Protein AF-A0A7S2Q0J0-F1 (afdb_monomer_lite)

Foldseek 3Di:
DVVVVVVVVVVVVVPPPPDDDDDDPDPPPPVPPCPDDDFDWDWDPPVDPFFIKIKTKDPADDPCLVVQLVVLCVVLQKDFLDWDWADDPDGIIMIITTIDHNVPSGYDDPVSVVSSVVSSVVSVCVVVVDVPCPPDPPPPDDDPPVPDPVVVVVVVVVVVVVVVVVVVVVPPPPDDDDDDDDDDDDDDPPPPSVVPPPPPPD

Organism: NCBI:txid1333877

Radius of gyration: 27.48 Å; chains: 1; bounding box: 61×77×50 Å

Structure (mmCIF, N/CA/C/O backbone):
data_AF-A0A7S2Q0J0-F1
#
_entry.id   AF-A0A7S2Q0J0-F1
#
loop_
_atom_site.group_PDB
_atom_site.id
_atom_site.type_symbol
_atom_site.label_atom_id
_atom_site.label_alt_id
_atom_site.label_comp_id
_atom_site.label_asym_id
_atom_site.label_entity_id
_atom_site.label_seq_id
_atom_site.pdbx_PDB_ins_code
_atom_site.Cartn_x
_atom_site.Cartn_y
_atom_site.Cartn_z
_atom_site.occupancy
_atom_site.B_iso_or_equiv
_atom_site.auth_seq_id
_atom_site.auth_comp_id
_atom_site.auth_asym_id
_atom_site.auth_atom_id
_atom_site.pdbx_PDB_model_num
ATOM 1 N N . ALA A 1 1 ? -29.476 37.690 -8.814 1.00 53.56 1 ALA A N 1
ATOM 2 C CA . ALA A 1 1 ? -28.367 38.593 -8.425 1.00 53.56 1 ALA A CA 1
ATOM 3 C C . ALA A 1 1 ? -27.074 37.838 -8.075 1.00 53.56 1 ALA A C 1
ATOM 5 O O . ALA A 1 1 ? -26.046 38.139 -8.664 1.00 53.56 1 ALA A O 1
ATOM 6 N N . VAL A 1 2 ? -27.103 36.815 -7.206 1.00 53.75 2 VAL A N 1
ATOM 7 C CA . VAL A 1 2 ? -25.891 36.094 -6.736 1.00 53.75 2 VAL A CA 1
ATOM 8 C C . VAL A 1 2 ? -25.140 35.322 -7.841 1.00 53.75 2 VAL A C 1
ATOM 10 O O . VAL A 1 2 ? -23.911 35.311 -7.858 1.00 53.75 2 VAL A O 1
ATOM 13 N N . GLN A 1 3 ? -25.845 34.762 -8.834 1.00 52.59 3 GLN A N 1
ATOM 14 C CA . GLN A 1 3 ? -25.214 34.086 -9.985 1.00 52.59 3 GLN A CA 1
ATOM 15 C C . GLN A 1 3 ? -24.337 35.012 -10.850 1.00 52.59 3 GLN A C 1
ATOM 17 O O . GLN A 1 3 ? -23.394 34.541 -11.486 1.00 52.59 3 GLN A O 1
ATOM 22 N N . TYR A 1 4 ? -24.608 36.323 -10.865 1.00 50.56 4 TYR A N 1
ATOM 23 C CA . TYR A 1 4 ? -23.838 37.270 -11.676 1.00 50.56 4 TYR A CA 1
ATOM 24 C C . TYR A 1 4 ? -22.468 37.582 -11.045 1.00 50.56 4 TYR A C 1
ATOM 26 O O . TYR A 1 4 ? -21.486 37.787 -11.759 1.00 50.56 4 TYR A O 1
ATOM 34 N N . CYS A 1 5 ? -22.361 37.512 -9.713 1.00 60.03 5 CYS A N 1
ATOM 35 C CA . CYS A 1 5 ? -21.109 37.752 -8.990 1.00 60.03 5 CYS A CA 1
ATOM 36 C C . CYS A 1 5 ? -20.071 36.638 -9.213 1.00 60.03 5 CYS A C 1
ATOM 38 O O . CYS A 1 5 ? -18.881 36.927 -9.344 1.00 60.03 5 CYS A O 1
ATOM 40 N N . LEU A 1 6 ? -20.506 35.377 -9.336 1.00 57.25 6 LEU A N 1
ATOM 41 C CA . LEU A 1 6 ? -19.600 34.240 -9.558 1.00 57.25 6 LEU A CA 1
ATOM 42 C C . LEU A 1 6 ? -18.965 34.267 -10.957 1.00 57.25 6 LEU A C 1
ATOM 44 O O . LEU A 1 6 ? -17.758 34.065 -11.090 1.00 57.25 6 LEU A O 1
ATOM 48 N N . ARG A 1 7 ? -19.726 34.619 -12.006 1.00 57.44 7 ARG A N 1
ATOM 49 C CA . ARG A 1 7 ? -19.163 34.786 -13.362 1.00 57.44 7 ARG A CA 1
ATOM 50 C C . ARG A 1 7 ? -18.132 35.918 -13.435 1.00 57.44 7 ARG A C 1
ATOM 52 O O . ARG A 1 7 ? -17.159 35.806 -14.182 1.00 57.44 7 ARG A O 1
ATOM 59 N N . HIS A 1 8 ? -18.295 36.976 -12.640 1.00 61.38 8 HIS A N 1
ATOM 60 C CA . HIS A 1 8 ? -17.375 38.114 -12.650 1.00 61.38 8 HIS A CA 1
ATOM 61 C C . HIS A 1 8 ? -16.022 37.802 -11.974 1.00 61.38 8 HIS A C 1
ATOM 63 O O . HIS A 1 8 ? -14.982 38.265 -12.449 1.00 61.38 8 HIS A O 1
ATOM 69 N N . GLN A 1 9 ? -15.992 36.955 -10.934 1.00 58.91 9 GLN A N 1
ATOM 70 C CA . GLN A 1 9 ? -14.729 36.534 -10.304 1.00 58.91 9 GLN A CA 1
ATOM 71 C C . GLN A 1 9 ? -13.867 35.653 -11.223 1.00 58.91 9 GLN A C 1
ATOM 73 O O . GLN A 1 9 ? -12.656 35.870 -11.316 1.00 58.91 9 GLN A O 1
ATOM 78 N N . HIS A 1 10 ? -14.471 34.730 -11.978 1.00 55.12 10 HIS A N 1
ATOM 79 C CA . HIS A 1 10 ? -13.720 33.881 -12.913 1.00 55.12 10 HIS A CA 1
ATOM 80 C C . HIS A 1 10 ? -13.105 34.668 -14.082 1.00 55.12 10 HIS A C 1
ATOM 82 O O . HIS A 1 10 ? -12.018 34.325 -14.549 1.00 55.12 10 HIS A O 1
ATOM 88 N N . SER A 1 11 ? -13.738 35.762 -14.521 1.00 54.16 11 SER A N 1
ATOM 89 C CA . SER A 1 11 ? -13.186 36.605 -15.589 1.00 54.16 11 SER A CA 1
ATOM 90 C C . SER A 1 11 ? -12.001 37.461 -15.130 1.00 54.16 11 SER A C 1
ATOM 92 O O . SER A 1 11 ? -11.124 37.769 -15.941 1.00 54.16 11 SER A O 1
ATOM 94 N N . LYS A 1 12 ? -11.946 37.851 -13.848 1.00 56.34 12 LYS A N 1
ATOM 95 C CA . LYS A 1 12 ? -10.880 38.722 -13.326 1.00 56.34 12 LYS A CA 1
ATOM 96 C C . LYS A 1 12 ? -9.574 37.963 -13.072 1.00 56.34 12 LYS A C 1
ATOM 98 O O . LYS A 1 12 ? -8.503 38.540 -13.232 1.00 56.34 12 LYS A O 1
ATOM 103 N N . ASN A 1 13 ? -9.643 36.659 -12.790 1.00 51.16 13 ASN A N 1
ATOM 104 C CA . ASN A 1 13 ? -8.452 35.846 -12.514 1.00 51.16 13 ASN A CA 1
ATOM 105 C C . ASN A 1 13 ? -7.711 35.340 -13.769 1.00 51.16 13 ASN A C 1
ATOM 107 O O . ASN A 1 13 ? -6.598 34.832 -13.656 1.00 51.16 13 ASN A O 1
ATOM 111 N N . ARG A 1 14 ? -8.277 35.502 -14.977 1.00 53.81 14 ARG A N 1
ATOM 112 C CA . ARG A 1 14 ? -7.604 35.108 -16.235 1.00 53.81 14 ARG A CA 1
ATOM 113 C C . ARG A 1 14 ? -6.696 36.187 -16.836 1.00 53.81 14 ARG A C 1
ATOM 115 O O . ARG A 1 14 ? -5.950 35.880 -17.757 1.00 53.81 14 ARG A O 1
ATOM 122 N N . ARG A 1 15 ? -6.705 37.429 -16.333 1.00 56.53 15 ARG A N 1
ATOM 123 C CA . ARG A 1 15 ? -5.898 38.524 -16.918 1.00 56.53 15 ARG A CA 1
ATOM 124 C C . ARG A 1 15 ? -4.464 38.642 -16.382 1.00 56.53 15 ARG A C 1
ATOM 126 O O . ARG A 1 15 ? -3.665 39.326 -17.008 1.00 56.53 15 ARG A O 1
ATOM 133 N N . ASN A 1 16 ? -4.098 37.931 -15.312 1.00 53.69 16 ASN A N 1
ATOM 134 C CA . ASN A 1 16 ? -2.785 38.092 -14.664 1.00 53.69 16 ASN A CA 1
ATOM 135 C C . ASN A 1 16 ? -1.742 37.000 -14.986 1.00 53.69 16 ASN A C 1
ATOM 137 O O . ASN A 1 16 ? -0.701 36.964 -14.340 1.00 53.69 16 ASN A O 1
ATOM 141 N N . LYS A 1 17 ? -1.972 36.117 -15.970 1.00 52.56 17 LYS A N 1
ATOM 142 C CA . LYS A 1 17 ? -1.029 35.023 -16.311 1.00 52.56 17 LYS A CA 1
ATOM 143 C C . LYS A 1 17 ? -0.592 34.953 -17.782 1.00 52.56 17 LYS A C 1
ATOM 145 O O . LYS A 1 17 ? -0.182 33.900 -18.247 1.00 52.56 17 LYS A O 1
ATOM 150 N N . CYS A 1 18 ? -0.640 36.054 -18.528 1.00 47.28 18 CYS A N 1
ATOM 151 C CA . CYS A 1 18 ? -0.135 36.081 -19.909 1.00 47.28 18 CYS A CA 1
ATOM 152 C C . CYS A 1 18 ? 0.714 37.324 -20.169 1.00 47.28 18 CYS A C 1
ATOM 154 O O . CYS A 1 18 ? 0.311 38.250 -20.863 1.00 47.28 18 CYS A O 1
ATOM 156 N N . LYS A 1 19 ? 1.910 37.331 -19.588 1.00 49.88 19 LYS A N 1
ATOM 157 C CA . LYS A 1 19 ? 3.051 38.096 -20.091 1.00 49.88 19 LYS A CA 1
ATOM 158 C C . LYS A 1 19 ? 4.290 37.247 -19.857 1.00 49.88 19 LYS A C 1
ATOM 160 O O . LYS A 1 19 ? 4.928 37.442 -18.843 1.00 49.88 19 LYS A O 1
ATOM 165 N N . TYR A 1 20 ? 4.528 36.253 -20.710 1.00 53.78 20 TYR A N 1
ATOM 166 C CA . TYR A 1 20 ? 5.848 35.767 -21.137 1.00 53.78 20 TYR A CA 1
ATOM 167 C C . TYR A 1 20 ? 5.642 34.662 -22.189 1.00 53.78 20 TYR A C 1
ATOM 169 O O . TYR A 1 20 ? 4.729 33.852 -22.066 1.00 53.78 20 TYR A O 1
ATOM 177 N N . SER A 1 21 ? 6.504 34.660 -23.208 1.00 49.50 21 SER A N 1
ATOM 178 C CA . SER A 1 21 ? 6.602 33.754 -24.369 1.00 49.50 21 SER A CA 1
ATOM 179 C C . SER A 1 21 ? 5.599 33.945 -25.519 1.00 49.50 21 SER A C 1
ATOM 181 O O . SER A 1 21 ? 4.611 33.241 -25.687 1.00 49.50 21 SER A O 1
ATOM 183 N N . SER A 1 22 ? 5.940 34.915 -26.367 1.00 50.72 22 SER A N 1
ATOM 184 C CA . SER A 1 22 ? 5.589 34.929 -27.784 1.00 50.72 22 SER A CA 1
ATOM 185 C C . SER A 1 22 ? 6.510 33.964 -28.538 1.00 50.72 22 SER A C 1
ATOM 187 O O . SER A 1 22 ? 7.725 34.098 -28.435 1.00 50.72 22 SER A O 1
ATOM 189 N N . GLY A 1 23 ? 5.923 33.071 -29.340 1.00 53.94 23 GLY A N 1
ATOM 190 C CA . GLY A 1 23 ? 6.500 32.651 -30.620 1.00 53.94 23 GLY A CA 1
ATOM 191 C C . GLY A 1 23 ? 7.439 31.445 -30.640 1.00 53.94 23 GLY A C 1
ATOM 192 O O . GLY A 1 23 ? 8.618 31.616 -30.907 1.00 53.94 23 GLY A O 1
ATOM 193 N N . MET A 1 24 ? 6.891 30.232 -30.522 1.00 47.41 24 MET A N 1
ATOM 194 C CA . MET A 1 24 ? 7.290 29.089 -31.360 1.00 47.41 24 MET A CA 1
ATOM 195 C C . MET A 1 24 ? 6.072 28.180 -31.560 1.00 47.41 24 MET A C 1
ATOM 197 O O . MET A 1 24 ? 5.641 27.487 -30.644 1.00 47.41 24 MET A O 1
ATOM 201 N N . SER A 1 25 ? 5.501 28.188 -32.765 1.00 49.88 25 SER A N 1
ATOM 202 C CA . SER A 1 25 ? 4.537 27.182 -33.218 1.00 49.88 25 SER A CA 1
ATOM 203 C C . SER A 1 25 ? 5.290 25.913 -33.629 1.00 49.88 25 SER A C 1
ATOM 205 O O . SER A 1 25 ? 5.348 25.567 -34.807 1.00 49.88 25 SER A O 1
ATOM 207 N N . GLY A 1 26 ? 5.934 25.262 -32.663 1.00 55.06 26 GLY A N 1
ATOM 208 C CA . GLY A 1 26 ? 6.322 23.866 -32.807 1.00 55.06 26 GLY A CA 1
ATOM 209 C C . GLY A 1 26 ? 5.091 23.024 -32.502 1.00 55.06 26 GLY A C 1
ATOM 210 O O . GLY A 1 26 ? 4.487 23.193 -31.444 1.00 55.06 26 GLY A O 1
ATOM 211 N N . SER A 1 27 ? 4.675 22.162 -33.426 1.00 57.12 27 SER A N 1
ATOM 212 C CA . SER A 1 27 ? 3.760 21.073 -33.099 1.00 57.12 27 SER A CA 1
ATOM 213 C C . SER A 1 27 ? 4.429 20.240 -32.008 1.00 57.12 27 SER A C 1
ATOM 215 O O . SER A 1 27 ? 5.392 19.533 -32.290 1.00 57.12 27 SER A O 1
ATOM 217 N N . VAL A 1 28 ? 3.984 20.394 -30.761 1.00 58.41 28 VAL A N 1
ATOM 218 C CA . VAL A 1 28 ? 4.412 19.525 -29.663 1.00 58.41 28 VAL A CA 1
ATOM 219 C C . VAL A 1 28 ? 3.924 18.136 -30.038 1.00 58.41 28 VAL A C 1
ATOM 221 O O . VAL A 1 28 ? 2.715 17.910 -30.100 1.00 58.41 28 VAL A O 1
ATOM 224 N N . ASP A 1 29 ? 4.853 17.251 -30.383 1.00 58.84 29 ASP A N 1
ATOM 225 C CA . ASP A 1 29 ? 4.542 15.858 -30.651 1.00 58.84 29 ASP A CA 1
ATOM 226 C C . ASP A 1 29 ? 4.101 15.230 -29.326 1.00 58.84 29 ASP A C 1
ATOM 228 O O . ASP A 1 29 ? 4.900 14.954 -28.434 1.00 58.84 29 ASP A O 1
ATOM 232 N N . ILE A 1 30 ? 2.785 15.099 -29.152 1.00 64.38 30 ILE A N 1
ATOM 233 C CA . ILE A 1 30 ? 2.167 14.548 -27.937 1.00 64.38 30 ILE A CA 1
ATOM 234 C C . ILE A 1 30 ? 2.602 13.084 -27.739 1.00 64.38 30 ILE A C 1
ATOM 236 O O . ILE A 1 30 ? 2.540 12.575 -26.625 1.00 64.38 30 ILE A O 1
ATOM 240 N N . SER A 1 31 ? 3.102 12.439 -28.796 1.00 64.38 31 SER A N 1
ATOM 241 C CA . SER A 1 31 ? 3.648 11.081 -28.776 1.00 64.38 31 SER A CA 1
ATOM 242 C C . SER A 1 31 ? 4.970 10.971 -28.006 1.00 64.38 31 SER A C 1
ATOM 244 O O . SER A 1 31 ? 5.353 9.868 -27.635 1.00 64.38 31 SER A O 1
ATOM 246 N N . GLU A 1 32 ? 5.660 12.090 -27.757 1.00 57.62 32 GLU A N 1
ATOM 247 C CA . GLU A 1 32 ? 6.951 12.131 -27.053 1.00 57.62 32 GLU A CA 1
ATOM 248 C C . GLU A 1 32 ? 6.809 12.513 -25.568 1.00 57.62 32 GLU A C 1
ATOM 250 O O . GLU A 1 32 ? 7.771 12.456 -24.801 1.00 57.62 32 GLU A O 1
ATOM 255 N N . ILE A 1 33 ? 5.595 12.869 -25.126 1.00 55.41 33 ILE A N 1
ATOM 256 C CA . ILE A 1 33 ? 5.293 13.003 -23.700 1.00 55.41 33 ILE A CA 1
ATOM 257 C C . ILE A 1 33 ? 5.067 11.593 -23.162 1.00 55.41 33 ILE A C 1
ATOM 259 O O . ILE A 1 33 ? 3.933 11.149 -22.977 1.00 55.41 33 ILE A O 1
ATOM 263 N N . ASP A 1 34 ? 6.170 10.893 -22.914 1.00 52.69 34 ASP A N 1
ATOM 264 C CA . ASP A 1 34 ? 6.172 9.703 -22.081 1.00 52.69 34 ASP A CA 1
ATOM 265 C C . ASP A 1 34 ? 5.787 10.141 -20.663 1.00 52.69 34 ASP A C 1
ATOM 267 O O . ASP A 1 34 ? 6.617 10.546 -19.843 1.00 52.69 34 ASP A O 1
ATOM 271 N N . VAL A 1 35 ? 4.480 10.151 -20.386 1.00 61.22 35 VAL A N 1
ATOM 272 C CA . VAL A 1 35 ? 3.952 10.190 -19.022 1.00 61.22 35 VAL A CA 1
ATOM 273 C C . VAL A 1 35 ? 4.252 8.816 -18.441 1.00 61.22 35 VAL A C 1
ATOM 275 O O . VAL A 1 35 ? 3.358 7.981 -18.317 1.00 61.22 35 VAL A O 1
ATOM 278 N N . GLY A 1 36 ? 5.537 8.567 -18.182 1.00 59.62 36 GLY A N 1
ATOM 279 C CA . GLY A 1 36 ? 6.027 7.276 -17.748 1.00 59.62 36 GLY A CA 1
ATOM 280 C C . GLY A 1 36 ? 5.191 6.829 -16.565 1.00 59.62 36 GLY A C 1
ATOM 281 O O . GLY A 1 36 ? 5.063 7.559 -15.575 1.00 59.62 36 GLY A O 1
ATOM 282 N N . PHE A 1 37 ? 4.571 5.656 -16.690 1.00 70.25 37 PHE A N 1
ATOM 283 C CA . PHE A 1 37 ? 3.919 5.027 -15.557 1.00 70.25 37 PHE A CA 1
ATOM 284 C C . PHE A 1 37 ? 4.988 4.919 -14.473 1.00 70.25 37 PHE A C 1
ATOM 286 O O . PHE A 1 37 ? 6.027 4.301 -14.681 1.00 70.25 37 PHE A O 1
ATOM 293 N N . ALA A 1 38 ? 4.791 5.620 -13.362 1.00 86.06 38 ALA A N 1
ATOM 294 C CA . ALA A 1 38 ? 5.679 5.555 -12.218 1.00 86.06 38 ALA A CA 1
ATOM 295 C C . ALA A 1 38 ? 5.093 4.585 -11.195 1.00 86.06 38 ALA A C 1
ATOM 297 O O . ALA A 1 38 ? 3.892 4.307 -11.172 1.00 86.06 38 ALA A O 1
ATOM 298 N N . ASN A 1 39 ? 5.950 4.082 -10.314 1.00 92.19 39 ASN A N 1
ATOM 299 C CA . ASN A 1 39 ? 5.485 3.343 -9.154 1.00 92.19 39 ASN A CA 1
ATOM 300 C C . ASN A 1 39 ? 4.747 4.309 -8.211 1.00 92.19 39 ASN A C 1
ATOM 302 O O . ASN A 1 39 ? 5.358 5.215 -7.641 1.00 92.19 39 ASN A O 1
ATOM 306 N N . GLU A 1 40 ? 3.443 4.111 -8.039 1.00 94.31 40 GLU A N 1
ATOM 307 C CA . GLU A 1 40 ? 2.569 5.025 -7.300 1.00 94.31 40 GLU A CA 1
ATOM 308 C C . GLU A 1 40 ? 1.906 4.330 -6.113 1.00 94.31 40 GLU A C 1
ATOM 310 O O . GLU A 1 40 ? 1.466 3.184 -6.201 1.00 94.31 40 GLU A O 1
ATOM 315 N N . ILE A 1 41 ? 1.787 5.053 -4.998 1.00 96.69 41 ILE A N 1
ATOM 316 C CA . ILE A 1 41 ? 0.996 4.634 -3.841 1.00 96.69 41 ILE A CA 1
ATOM 317 C C . ILE A 1 41 ? -0.058 5.700 -3.590 1.00 96.69 41 ILE A C 1
ATOM 319 O O . ILE A 1 41 ? 0.264 6.871 -3.381 1.00 96.69 41 ILE A O 1
ATOM 323 N N . GLY A 1 42 ? -1.315 5.287 -3.516 1.00 97.19 42 GLY A N 1
ATOM 324 C CA . GLY A 1 42 ? -2.394 6.169 -3.121 1.00 97.19 42 GLY A CA 1
ATOM 325 C C . GLY A 1 42 ? -3.323 5.558 -2.089 1.00 97.19 42 GLY A C 1
ATOM 326 O O . GLY A 1 42 ? -3.364 4.351 -1.852 1.00 97.19 42 GLY A O 1
ATOM 327 N N . PHE A 1 43 ? -4.053 6.450 -1.432 1.00 98.19 43 PHE A N 1
ATOM 328 C CA . PHE A 1 43 ? -4.925 6.129 -0.316 1.00 98.19 43 PHE A CA 1
ATOM 329 C C . PHE A 1 43 ? -6.266 6.817 -0.519 1.00 98.19 43 PHE A C 1
ATOM 331 O O . PHE A 1 43 ? -6.313 7.976 -0.927 1.00 98.19 43 PHE A O 1
ATOM 338 N N . SER A 1 44 ? -7.353 6.134 -0.179 1.00 97.44 44 SER A N 1
ATOM 339 C CA . SER A 1 44 ? -8.684 6.726 -0.170 1.00 97.44 44 SER A CA 1
ATOM 340 C C . SER A 1 44 ? -9.529 6.160 0.962 1.00 97.44 44 SER A C 1
ATOM 342 O O . SER A 1 44 ? -9.715 4.948 1.082 1.00 97.44 44 SER A O 1
ATOM 344 N N . ASN A 1 45 ? -10.082 7.059 1.774 1.00 97.38 45 ASN A N 1
ATOM 345 C CA . ASN A 1 45 ? -11.107 6.731 2.762 1.00 97.38 45 ASN A CA 1
ATOM 346 C C . ASN A 1 45 ? -12.528 6.940 2.223 1.00 97.38 45 ASN A C 1
ATOM 348 O O . ASN A 1 45 ? -13.478 6.496 2.865 1.00 97.38 45 ASN A O 1
ATOM 352 N N . ASP A 1 46 ? -12.683 7.573 1.061 1.00 97.00 46 ASP A N 1
ATOM 353 C CA . ASP A 1 46 ? -13.993 7.959 0.528 1.00 97.00 46 ASP A CA 1
ATOM 354 C C . ASP A 1 46 ? -14.608 6.865 -0.351 1.00 97.00 46 ASP A C 1
ATOM 356 O O . ASP A 1 46 ? -15.826 6.722 -0.413 1.00 97.00 46 ASP A O 1
ATOM 360 N N . LEU A 1 47 ? -13.771 6.042 -0.993 1.00 94.06 47 LEU A N 1
ATOM 361 C CA . LEU A 1 47 ? -14.222 5.020 -1.944 1.00 94.06 47 LEU A CA 1
ATOM 362 C C . LEU A 1 47 ? -14.892 3.798 -1.294 1.00 94.06 47 LEU A C 1
ATOM 364 O O . LEU A 1 47 ? -15.575 3.039 -1.977 1.00 94.06 47 LEU A O 1
ATOM 368 N N . HIS A 1 48 ? -14.707 3.578 0.008 1.00 96.38 48 HIS A N 1
ATOM 369 C CA . HIS A 1 48 ? -15.316 2.455 0.721 1.00 96.38 48 HIS A CA 1
ATOM 370 C C . HIS A 1 48 ? -15.842 2.911 2.081 1.00 96.38 48 HIS A C 1
ATOM 372 O O . HIS A 1 48 ? -15.155 3.616 2.810 1.00 96.38 48 HIS A O 1
ATOM 378 N N . SER A 1 49 ? -17.047 2.493 2.472 1.00 96.75 49 SER A N 1
ATOM 379 C CA . SER A 1 49 ? -17.705 2.962 3.704 1.00 96.75 49 SER A CA 1
ATOM 380 C C . SER A 1 49 ? -16.997 2.510 4.985 1.00 96.75 49 SER A C 1
ATOM 382 O O . SER A 1 49 ? -16.870 3.295 5.919 1.00 96.75 49 SER A O 1
ATOM 384 N N . GLU A 1 50 ? -16.493 1.274 5.016 1.00 98.00 50 GLU A N 1
ATOM 385 C CA . GLU A 1 50 ? -15.947 0.654 6.239 1.00 98.00 50 GLU A CA 1
ATOM 386 C C . GLU A 1 50 ? -14.420 0.472 6.272 1.00 98.00 50 GLU A C 1
ATOM 388 O O . GLU A 1 50 ? -13.875 0.149 7.324 1.00 98.00 50 GLU A O 1
ATOM 393 N N . ASN A 1 51 ? -13.727 0.645 5.145 1.00 98.38 51 ASN A N 1
ATOM 394 C CA . ASN A 1 51 ? -12.319 0.275 4.980 1.00 98.38 51 ASN A CA 1
ATOM 395 C C . ASN A 1 51 ? -11.555 1.437 4.360 1.00 98.38 51 ASN A C 1
ATOM 397 O O . ASN A 1 51 ? -12.128 2.202 3.585 1.00 98.38 51 ASN A O 1
ATOM 401 N N . THR A 1 52 ? -10.265 1.528 4.653 1.00 98.56 52 THR A N 1
ATOM 402 C CA . THR A 1 52 ? -9.356 2.390 3.896 1.00 98.56 52 THR A CA 1
ATOM 403 C C . THR A 1 52 ? -8.881 1.625 2.673 1.00 98.56 52 THR A C 1
ATOM 405 O O . THR A 1 52 ? -8.404 0.496 2.792 1.00 98.56 52 THR A O 1
ATOM 408 N N . MET A 1 53 ? -9.018 2.229 1.500 1.00 98.50 53 MET A N 1
ATOM 409 C CA . MET A 1 53 ? -8.496 1.687 0.256 1.00 98.50 53 MET A CA 1
ATOM 410 C C . MET A 1 53 ? -7.064 2.180 0.058 1.00 98.50 53 MET A C 1
ATOM 412 O O . MET A 1 53 ? -6.813 3.383 0.095 1.00 98.50 53 MET A O 1
ATOM 416 N N . VAL A 1 54 ? -6.135 1.258 -0.164 1.00 98.38 54 VAL A N 1
ATOM 417 C CA . VAL A 1 54 ? -4.750 1.548 -0.545 1.00 98.38 54 VAL A CA 1
ATOM 418 C C . VAL A 1 54 ? -4.520 0.943 -1.915 1.00 98.38 54 VAL A C 1
ATOM 420 O O . VAL A 1 54 ? -4.700 -0.260 -2.082 1.00 98.38 54 VAL A O 1
ATOM 4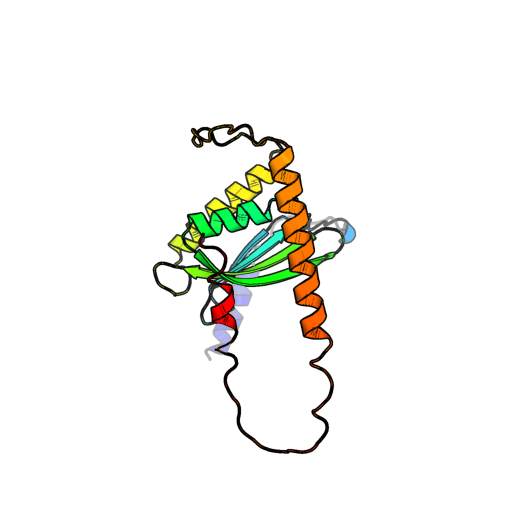23 N N . PHE A 1 55 ? -4.144 1.760 -2.889 1.00 97.56 55 PHE A N 1
ATOM 424 C CA . PHE A 1 55 ? -3.774 1.283 -4.215 1.00 97.56 55 PHE A CA 1
ATOM 425 C C . PHE A 1 55 ? -2.279 1.478 -4.432 1.00 97.56 55 PHE A C 1
ATOM 427 O O . PHE A 1 55 ? -1.724 2.521 -4.091 1.00 97.56 55 PHE A O 1
ATOM 434 N N . ILE A 1 56 ? -1.636 0.449 -4.963 1.00 97.00 56 ILE A N 1
ATOM 435 C CA . ILE A 1 56 ? -0.214 0.421 -5.277 1.00 97.00 56 ILE A CA 1
ATOM 436 C C . ILE A 1 56 ? -0.114 0.029 -6.744 1.00 97.00 56 ILE A C 1
ATOM 438 O O . ILE A 1 56 ? -0.476 -1.091 -7.108 1.00 97.00 56 ILE A O 1
ATOM 442 N N . THR A 1 57 ? 0.323 0.963 -7.576 1.00 95.69 57 THR A N 1
ATOM 443 C CA . THR A 1 57 ? 0.581 0.726 -8.995 1.00 95.69 57 THR A CA 1
ATOM 444 C C . THR A 1 57 ? 2.060 0.422 -9.152 1.00 95.69 57 THR A C 1
ATOM 446 O O . THR A 1 57 ? 2.901 1.232 -8.758 1.00 95.69 57 THR A O 1
ATOM 449 N N . LEU A 1 58 ? 2.364 -0.749 -9.703 1.00 94.06 58 LEU A N 1
ATOM 450 C CA . LEU A 1 58 ? 3.716 -1.175 -10.031 1.00 94.06 58 LEU A CA 1
ATOM 451 C C . LEU A 1 58 ? 3.853 -1.243 -11.549 1.00 94.06 58 LEU A C 1
ATOM 453 O O . LEU A 1 58 ? 3.018 -1.851 -12.220 1.00 94.06 58 LEU A O 1
ATOM 457 N N . VAL A 1 59 ? 4.902 -0.613 -12.072 1.00 92.81 59 VAL A N 1
ATOM 458 C CA . VAL A 1 59 ? 5.241 -0.634 -13.507 1.00 92.81 59 VAL A CA 1
ATOM 459 C C . VAL A 1 59 ? 5.687 -2.029 -13.934 1.00 92.81 59 VAL A C 1
ATOM 461 O O . VAL A 1 59 ? 5.338 -2.500 -15.009 1.00 92.81 59 VAL A O 1
ATOM 464 N N . GLU A 1 60 ? 6.410 -2.703 -13.045 1.00 92.25 60 GLU A N 1
ATOM 465 C CA . GLU A 1 60 ? 6.899 -4.067 -13.193 1.00 92.25 60 GLU A CA 1
ATOM 466 C C . GLU A 1 60 ? 6.630 -4.812 -11.881 1.00 92.25 60 GLU A C 1
ATOM 468 O O . GLU A 1 60 ? 6.933 -4.297 -10.798 1.00 92.25 60 GLU A O 1
ATOM 473 N N . ASP A 1 61 ? 6.033 -6.003 -11.956 1.00 88.06 61 ASP A N 1
ATOM 474 C CA . ASP A 1 61 ? 5.811 -6.840 -10.774 1.00 88.06 61 ASP A CA 1
ATOM 475 C C . ASP A 1 61 ? 7.124 -7.516 -10.341 1.00 88.06 61 ASP A C 1
ATOM 477 O O . ASP A 1 61 ? 7.548 -8.541 -10.878 1.00 88.06 61 ASP A O 1
ATOM 481 N N . ILE A 1 62 ? 7.805 -6.901 -9.371 1.00 88.12 62 ILE A N 1
ATOM 482 C CA . ILE A 1 62 ? 9.096 -7.373 -8.860 1.00 88.12 62 ILE A CA 1
ATOM 483 C C . ILE A 1 62 ? 8.866 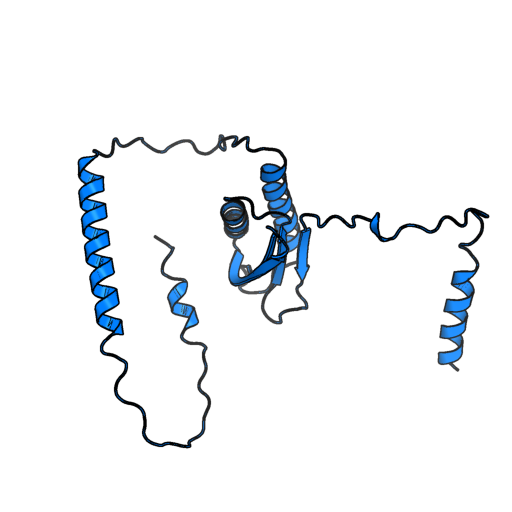-8.540 -7.884 1.00 88.12 62 ILE A C 1
ATOM 485 O O . ILE A 1 62 ? 8.183 -8.363 -6.870 1.00 88.12 62 ILE A O 1
ATOM 489 N N . PRO A 1 63 ? 9.498 -9.714 -8.078 1.00 85.06 63 PRO A N 1
ATOM 490 C CA . PRO A 1 63 ? 9.408 -10.811 -7.123 1.00 85.06 63 PRO A CA 1
ATOM 491 C C . PRO A 1 63 ? 9.719 -10.364 -5.687 1.00 85.06 63 PRO A C 1
ATOM 493 O O . PRO A 1 63 ? 10.642 -9.593 -5.435 1.00 85.06 63 PRO A O 1
ATOM 496 N N . MET A 1 64 ? 8.956 -10.884 -4.724 1.00 90.12 64 MET A N 1
ATOM 497 C CA . MET A 1 64 ? 9.044 -10.577 -3.287 1.00 90.12 64 MET A CA 1
ATOM 498 C C . MET A 1 64 ? 8.549 -9.193 -2.832 1.00 90.12 64 MET A C 1
ATOM 500 O O . MET A 1 64 ? 8.294 -9.064 -1.632 1.00 90.12 64 MET A O 1
ATOM 504 N N . ILE A 1 65 ? 8.297 -8.210 -3.710 1.00 91.56 65 ILE A N 1
ATOM 505 C CA . ILE A 1 65 ? 7.777 -6.888 -3.283 1.00 91.56 65 ILE A CA 1
ATOM 506 C C . ILE A 1 65 ? 6.486 -7.023 -2.464 1.00 91.56 65 ILE A C 1
ATOM 508 O O . ILE A 1 65 ? 6.278 -6.362 -1.448 1.00 91.56 65 ILE A O 1
ATOM 512 N N . MET A 1 66 ? 5.646 -7.980 -2.851 1.00 91.50 66 MET A N 1
ATOM 513 C CA . MET A 1 66 ? 4.389 -8.308 -2.185 1.00 91.50 66 MET A CA 1
ATOM 514 C C . MET A 1 66 ? 4.591 -8.822 -0.754 1.00 91.50 66 MET A C 1
ATOM 516 O O . MET A 1 66 ? 3.806 -8.509 0.147 1.00 91.50 66 MET A O 1
ATOM 520 N N . SER A 1 67 ? 5.661 -9.584 -0.515 1.00 93.50 67 SER A N 1
ATOM 521 C CA . SER A 1 67 ? 6.013 -10.057 0.828 1.00 93.50 67 SER A CA 1
ATOM 522 C C . SER A 1 67 ? 6.477 -8.908 1.727 1.00 93.50 67 SER A C 1
ATOM 524 O O . SER A 1 67 ? 6.135 -8.868 2.911 1.00 93.50 67 SER A O 1
ATOM 526 N N . GLU A 1 68 ? 7.165 -7.911 1.166 1.00 94.75 68 GLU A N 1
ATOM 527 C CA . GLU A 1 68 ? 7.540 -6.709 1.908 1.00 94.75 68 GLU A CA 1
ATOM 528 C C . GLU A 1 68 ? 6.329 -5.832 2.215 1.00 94.75 68 GLU A C 1
ATOM 530 O O . GLU A 1 68 ? 6.145 -5.423 3.362 1.00 94.75 68 GLU A O 1
ATOM 535 N N . ILE A 1 69 ? 5.461 -5.589 1.230 1.00 95.75 69 ILE A N 1
ATOM 536 C CA . ILE A 1 69 ? 4.229 -4.807 1.406 1.00 95.75 69 ILE A CA 1
ATOM 537 C C . ILE A 1 69 ? 3.360 -5.420 2.515 1.00 95.75 69 ILE A C 1
ATOM 539 O O . ILE A 1 69 ? 2.911 -4.727 3.431 1.00 95.75 69 ILE A O 1
ATOM 543 N N . THR A 1 70 ? 3.165 -6.740 2.491 1.00 96.44 70 THR A N 1
ATOM 544 C CA . THR A 1 70 ? 2.400 -7.443 3.534 1.00 96.44 70 THR A CA 1
ATOM 545 C C . THR A 1 70 ? 3.096 -7.407 4.896 1.00 96.44 70 THR A C 1
ATOM 547 O O . THR A 1 70 ? 2.431 -7.229 5.922 1.00 96.44 70 THR A O 1
ATOM 550 N N . SER A 1 71 ? 4.429 -7.475 4.930 1.00 96.94 71 SER A N 1
ATOM 551 C CA . SER A 1 71 ? 5.218 -7.288 6.154 1.00 96.94 71 SER A CA 1
ATOM 552 C C . SER A 1 71 ? 5.057 -5.881 6.735 1.00 96.94 71 SER A C 1
ATOM 554 O O . SER A 1 71 ? 4.909 -5.729 7.950 1.00 96.94 71 SER A O 1
ATOM 556 N N . VAL A 1 72 ? 4.996 -4.850 5.887 1.00 97.94 72 VAL A N 1
ATOM 557 C CA . VAL A 1 72 ? 4.714 -3.466 6.291 1.00 97.94 72 VAL A CA 1
ATOM 558 C C . VAL A 1 72 ? 3.312 -3.345 6.898 1.00 97.94 72 VAL A C 1
ATOM 560 O O . VAL A 1 72 ? 3.158 -2.719 7.952 1.00 97.94 72 VAL A O 1
ATOM 563 N N . PHE A 1 73 ? 2.297 -3.989 6.314 1.00 98.19 73 PHE A N 1
ATOM 564 C CA . PHE A 1 73 ? 0.947 -4.017 6.893 1.00 98.19 73 PHE A CA 1
ATOM 565 C C . PHE A 1 73 ? 0.924 -4.695 8.267 1.00 98.19 73 PHE A C 1
ATOM 567 O O . PHE A 1 73 ? 0.338 -4.163 9.214 1.00 98.19 73 PHE A O 1
ATOM 574 N N . LYS A 1 74 ? 1.631 -5.822 8.411 1.00 97.56 74 LYS A N 1
ATOM 575 C CA . LYS A 1 74 ? 1.762 -6.538 9.687 1.00 97.56 74 LYS A CA 1
ATOM 576 C C . LYS A 1 74 ? 2.466 -5.685 10.746 1.00 97.56 74 LYS A C 1
ATOM 578 O O . LYS A 1 74 ? 1.964 -5.567 11.864 1.00 97.56 74 LYS A O 1
ATOM 583 N N . LYS A 1 75 ? 3.581 -5.035 10.391 1.00 97.56 75 LYS A N 1
ATOM 584 C CA . LYS A 1 75 ? 4.339 -4.121 11.266 1.00 97.56 75 LYS A CA 1
ATOM 585 C C . LYS A 1 75 ? 3.463 -2.979 11.787 1.00 97.56 75 LYS A C 1
ATOM 587 O O . LYS A 1 75 ? 3.523 -2.643 12.969 1.00 97.56 75 LYS A O 1
ATOM 592 N N . ASN A 1 76 ? 2.599 -2.436 10.931 1.00 97.94 76 ASN A N 1
ATOM 593 C CA . ASN A 1 76 ? 1.678 -1.352 11.274 1.00 97.94 76 ASN A CA 1
ATOM 594 C C . ASN A 1 76 ? 0.380 -1.825 11.958 1.00 97.94 76 ASN A C 1
ATOM 596 O O . ASN A 1 76 ? -0.480 -1.003 12.265 1.00 97.94 76 ASN A O 1
ATOM 600 N N . ARG A 1 77 ? 0.254 -3.125 12.270 1.00 97.94 77 ARG A N 1
ATOM 601 C CA . ARG A 1 77 ? -0.932 -3.735 12.897 1.00 97.94 77 ARG A CA 1
ATOM 602 C C . ARG A 1 77 ? -2.214 -3.468 12.101 1.00 97.94 77 ARG A C 1
ATOM 604 O O . ARG A 1 77 ? -3.225 -3.036 12.657 1.00 97.94 77 ARG A O 1
ATOM 611 N N . LEU A 1 78 ? -2.158 -3.736 10.802 1.00 98.44 78 LEU A N 1
ATOM 612 C CA . LEU A 1 78 ? -3.283 -3.599 9.882 1.00 98.44 78 LEU A CA 1
ATOM 613 C C . LEU A 1 78 ? -3.787 -4.976 9.449 1.00 98.44 78 LEU A C 1
ATOM 615 O O . LEU A 1 78 ? -2.998 -5.896 9.234 1.00 98.44 78 LEU A O 1
ATOM 619 N N . THR A 1 79 ? -5.101 -5.109 9.287 1.00 97.88 79 THR A N 1
ATOM 620 C CA . THR A 1 79 ? -5.736 -6.308 8.728 1.00 97.88 79 THR A CA 1
ATOM 621 C C . THR A 1 79 ? -6.153 -6.046 7.291 1.00 97.88 79 THR A C 1
ATOM 623 O O . THR A 1 79 ? -6.835 -5.059 7.009 1.00 97.88 79 THR A O 1
ATOM 626 N N . ILE A 1 80 ? -5.786 -6.961 6.393 1.00 98.25 80 ILE A N 1
ATOM 627 C CA . ILE A 1 80 ? -6.242 -6.963 5.003 1.00 98.25 80 ILE A CA 1
ATOM 628 C C . ILE A 1 80 ? -7.614 -7.639 4.959 1.00 98.25 80 ILE A C 1
ATOM 630 O O . ILE A 1 80 ? -7.726 -8.837 5.195 1.00 98.25 80 ILE A O 1
ATOM 634 N N . VAL A 1 81 ? -8.661 -6.870 4.669 1.00 98.12 81 VAL A N 1
ATOM 635 C CA . VAL A 1 81 ? -10.037 -7.377 4.537 1.00 98.12 81 VAL A CA 1
ATOM 636 C C . VAL A 1 81 ? -10.267 -7.954 3.143 1.00 98.12 81 VAL A C 1
ATOM 638 O O . VAL A 1 81 ? -10.951 -8.960 2.976 1.00 98.12 81 VAL A O 1
ATOM 641 N N . ARG A 1 82 ? -9.706 -7.298 2.125 1.00 97.56 82 ARG A N 1
ATOM 642 C CA . ARG A 1 82 ? -9.820 -7.688 0.719 1.00 97.56 82 ARG A CA 1
ATOM 643 C C . ARG A 1 82 ? -8.592 -7.203 -0.043 1.00 97.56 82 ARG A C 1
ATOM 645 O O . ARG A 1 82 ? -8.067 -6.134 0.259 1.00 97.56 82 ARG A O 1
ATOM 652 N N . ALA A 1 83 ? -8.186 -7.963 -1.051 1.00 97.75 83 ALA A N 1
ATOM 653 C CA . ALA A 1 83 ? -7.213 -7.545 -2.049 1.00 97.75 83 ALA A CA 1
ATOM 654 C C . ALA A 1 83 ? -7.796 -7.763 -3.451 1.00 97.75 83 ALA A C 1
ATOM 656 O O . ALA A 1 83 ? -8.561 -8.703 -3.677 1.00 97.75 83 ALA A O 1
ATOM 657 N N . GLN A 1 84 ? -7.465 -6.871 -4.375 1.00 97.62 84 GLN A N 1
ATOM 658 C CA . GLN A 1 84 ? -7.781 -6.963 -5.796 1.00 97.62 84 GLN A CA 1
ATOM 659 C C . GLN A 1 84 ? -6.509 -6.659 -6.578 1.00 97.62 84 GLN A C 1
ATOM 661 O O . GLN A 1 84 ? -5.778 -5.742 -6.217 1.00 97.62 84 GLN A O 1
ATOM 666 N N . ILE A 1 85 ? -6.244 -7.437 -7.622 1.00 96.50 85 ILE A N 1
ATOM 667 C CA . ILE A 1 85 ? -5.079 -7.256 -8.484 1.00 96.50 85 ILE A CA 1
ATOM 668 C C . ILE A 1 85 ? -5.616 -7.075 -9.896 1.00 96.50 85 ILE A C 1
ATOM 670 O O . ILE A 1 85 ? -6.283 -7.962 -10.427 1.00 96.50 85 ILE A O 1
ATOM 674 N N . GLU A 1 86 ? -5.382 -5.894 -10.452 1.00 96.50 86 GLU A N 1
ATOM 675 C CA . GLU A 1 86 ? -5.716 -5.550 -11.828 1.00 96.50 86 GLU A CA 1
ATOM 676 C C . GLU A 1 86 ? -4.410 -5.601 -12.630 1.00 96.50 86 GLU A C 1
ATOM 678 O O . GLU A 1 86 ? -3.520 -4.793 -12.355 1.00 96.50 86 GLU A O 1
ATOM 683 N N . PRO A 1 87 ? -4.238 -6.549 -13.567 1.00 94.69 87 PRO A N 1
ATOM 684 C CA . PRO A 1 87 ? -3.055 -6.558 -14.420 1.00 94.69 87 PRO A CA 1
ATOM 685 C C . PRO A 1 87 ? -3.053 -5.303 -15.303 1.00 94.69 87 PRO A C 1
ATOM 687 O O . PRO A 1 87 ? -4.090 -4.938 -15.864 1.00 94.69 87 PRO A O 1
ATOM 690 N N . LEU A 1 88 ? -1.902 -4.638 -15.410 1.00 91.69 88 LEU A N 1
ATOM 691 C CA . LEU A 1 88 ? -1.680 -3.579 -16.393 1.00 91.69 88 LEU A CA 1
ATOM 692 C C . LEU A 1 88 ? -1.103 -4.189 -17.678 1.00 91.69 88 LEU A C 1
ATOM 694 O O . LEU A 1 88 ? -0.805 -5.381 -17.741 1.00 91.69 88 LEU A O 1
ATOM 698 N N . GLN A 1 89 ? -1.014 -3.386 -18.739 1.00 84.75 89 GLN A N 1
ATOM 699 C CA . GLN A 1 89 ? -0.400 -3.831 -19.987 1.00 84.75 89 GLN A CA 1
ATOM 700 C C . GLN A 1 89 ? 1.087 -4.154 -19.748 1.00 84.75 89 GLN A C 1
ATOM 702 O O . GLN A 1 89 ? 1.755 -3.494 -18.955 1.00 84.75 89 GLN A O 1
ATOM 707 N N . GLU A 1 90 ? 1.575 -5.184 -20.443 1.00 82.12 90 GLU A N 1
ATOM 708 C CA . GLU A 1 90 ? 2.966 -5.662 -20.448 1.00 82.12 90 GLU A CA 1
ATOM 709 C C . GLU A 1 90 ? 3.396 -6.487 -19.224 1.00 82.12 90 GLU A C 1
ATOM 711 O O . GLU A 1 90 ? 3.441 -7.713 -19.330 1.00 82.12 90 GLU A O 1
ATOM 716 N N . ILE A 1 91 ? 3.753 -5.859 -18.097 1.00 89.31 91 ILE A N 1
ATOM 717 C CA . ILE A 1 91 ? 4.402 -6.549 -16.952 1.00 89.31 91 ILE A CA 1
ATOM 718 C C . ILE A 1 91 ? 3.928 -6.006 -15.586 1.00 89.31 91 ILE A C 1
ATOM 720 O O . ILE A 1 91 ? 4.131 -6.634 -14.545 1.00 89.31 91 ILE A O 1
ATOM 724 N N . GLY A 1 92 ? 3.271 -4.845 -15.571 1.00 92.50 92 GLY A N 1
ATOM 725 C CA . GLY A 1 92 ? 2.831 -4.182 -14.348 1.00 92.50 92 GLY A CA 1
ATOM 726 C C . GLY A 1 92 ? 1.518 -4.715 -13.781 1.00 92.50 92 GLY A C 1
ATOM 727 O O . GLY A 1 92 ? 0.727 -5.391 -14.446 1.00 92.50 92 GLY A O 1
ATOM 728 N N . ALA A 1 93 ? 1.236 -4.336 -12.540 1.00 95.44 93 ALA A N 1
ATOM 729 C CA . ALA A 1 93 ? -0.030 -4.630 -11.886 1.00 95.44 93 ALA A CA 1
ATOM 730 C C . ALA A 1 93 ? -0.415 -3.524 -10.900 1.00 95.44 93 ALA A C 1
ATOM 732 O O . ALA A 1 93 ? 0.421 -2.883 -10.259 1.00 95.44 93 ALA A O 1
ATOM 733 N N . LYS A 1 94 ? -1.722 -3.303 -10.762 1.00 95.62 94 LYS A N 1
ATOM 734 C CA . LYS A 1 94 ? -2.304 -2.412 -9.765 1.00 95.62 94 LYS A CA 1
ATOM 735 C C . LYS A 1 94 ? -2.938 -3.249 -8.674 1.00 95.62 94 LYS A C 1
ATOM 737 O O . LYS A 1 94 ? -3.933 -3.946 -8.874 1.00 95.62 94 LYS A O 1
ATOM 742 N N . HIS A 1 95 ? -2.372 -3.136 -7.486 1.00 97.19 95 HIS A N 1
ATOM 743 C CA . HIS A 1 95 ? -2.824 -3.835 -6.300 1.00 97.19 95 HIS A CA 1
ATOM 744 C C . HIS A 1 95 ? -3.689 -2.901 -5.471 1.00 97.19 95 HIS A C 1
ATOM 746 O O . HIS A 1 95 ? -3.236 -1.853 -5.025 1.00 97.19 95 HIS A O 1
ATOM 752 N N . THR A 1 96 ? -4.935 -3.288 -5.235 1.00 98.12 96 THR A N 1
ATOM 753 C CA . THR A 1 96 ? -5.874 -2.547 -4.394 1.00 98.12 96 THR A CA 1
ATOM 754 C C . THR A 1 96 ? -6.163 -3.349 -3.133 1.00 98.12 96 THR A C 1
ATOM 756 O O . THR A 1 96 ? -6.731 -4.438 -3.188 1.00 98.12 96 THR A O 1
ATOM 759 N N . TYR A 1 97 ? -5.795 -2.800 -1.982 1.00 98.44 97 TYR A N 1
ATOM 760 C CA . TYR A 1 97 ? -5.986 -3.391 -0.665 1.00 98.44 97 TYR A CA 1
ATOM 761 C C . TYR A 1 97 ? -7.037 -2.622 0.123 1.00 98.44 97 TYR A C 1
ATOM 763 O O . TYR A 1 97 ? -7.051 -1.394 0.145 1.00 98.44 97 TYR A O 1
ATOM 771 N N . PHE A 1 98 ? -7.889 -3.355 0.827 1.00 98.44 98 PHE A N 1
ATOM 772 C CA . PHE A 1 98 ? -8.862 -2.805 1.761 1.00 98.44 98 PHE A CA 1
ATOM 773 C C . PHE A 1 98 ? -8.396 -3.132 3.170 1.00 98.44 98 PHE A C 1
ATOM 775 O O . PHE A 1 98 ? -8.376 -4.301 3.562 1.00 98.44 98 PHE A O 1
ATOM 782 N N . LEU A 1 99 ? -8.001 -2.103 3.912 1.00 98.56 99 LEU A N 1
ATOM 783 C CA . LEU A 1 99 ? -7.347 -2.234 5.206 1.00 98.56 99 LEU A CA 1
ATOM 784 C C . LEU A 1 99 ? -8.238 -1.710 6.338 1.00 98.56 99 LEU A C 1
ATOM 786 O O . LEU A 1 99 ? -8.986 -0.741 6.167 1.00 98.56 99 LEU A O 1
ATOM 790 N N . LYS A 1 100 ? -8.104 -2.338 7.509 1.00 98.38 100 LYS A N 1
ATOM 791 C CA . LYS A 1 100 ? -8.607 -1.847 8.801 1.00 98.38 100 LYS A CA 1
ATOM 792 C C . LYS A 1 100 ? -7.479 -1.830 9.827 1.00 98.38 100 LYS A C 1
ATOM 794 O O . LYS A 1 100 ? -6.590 -2.684 9.785 1.00 98.38 100 LYS A O 1
ATOM 799 N N . SER A 1 101 ? -7.532 -0.894 10.770 1.00 98.31 101 SER A N 1
ATOM 800 C CA . SER A 1 101 ? -6.630 -0.915 11.926 1.00 98.31 101 SER A CA 1
ATOM 801 C C . SER A 1 101 ? -7.054 -2.034 12.878 1.00 98.31 101 SER A C 1
ATOM 803 O O . SER A 1 101 ? -8.223 -2.124 13.249 1.00 98.31 101 SER A O 1
ATOM 805 N N . ILE A 1 102 ? -6.113 -2.885 13.305 1.00 97.75 102 ILE A N 1
ATOM 806 C CA . ILE A 1 102 ? -6.393 -3.963 14.274 1.00 97.75 102 ILE A CA 1
ATOM 807 C C . ILE A 1 102 ? -6.809 -3.377 15.626 1.00 97.75 102 ILE A C 1
ATOM 809 O O . ILE A 1 102 ? -7.599 -3.975 16.349 1.00 97.75 102 ILE A O 1
ATOM 813 N N . LYS A 1 103 ? -6.274 -2.201 15.979 1.00 97.06 103 LYS A N 1
ATOM 814 C CA . LYS A 1 103 ? -6.515 -1.578 17.285 1.00 97.06 103 LYS A CA 1
ATOM 815 C C . LYS A 1 103 ? -7.938 -1.049 17.418 1.00 97.06 103 LYS A C 1
ATOM 817 O O . LYS A 1 103 ? -8.549 -1.235 18.462 1.00 97.06 103 LYS A O 1
ATOM 822 N N . SER A 1 104 ? -8.428 -0.354 16.393 1.00 97.56 104 SER A N 1
ATOM 823 C CA . SER A 1 104 ? -9.751 0.278 16.420 1.00 97.56 104 SER A CA 1
ATOM 824 C C . SER A 1 104 ? -10.836 -0.579 15.771 1.00 97.56 104 SER A C 1
ATOM 826 O O . SER A 1 104 ? -12.010 -0.388 16.066 1.00 97.56 104 SER A O 1
ATOM 828 N N . GLY A 1 105 ? -10.477 -1.497 14.867 1.00 97.50 105 GLY A N 1
ATOM 829 C CA . GLY A 1 105 ? -11.434 -2.203 14.010 1.00 97.50 105 GLY A CA 1
ATOM 830 C C . GLY A 1 105 ? -12.108 -1.299 12.967 1.00 97.50 105 GLY A C 1
ATOM 831 O O . GLY A 1 105 ? -13.072 -1.717 12.322 1.00 97.50 105 GLY A O 1
ATOM 832 N N . LEU A 1 106 ? -11.619 -0.066 12.802 1.00 98.06 106 LEU A N 1
ATOM 833 C CA . LEU A 1 106 ? -12.161 0.957 11.908 1.00 98.06 106 LEU A CA 1
ATOM 834 C C . LEU A 1 106 ? -11.176 1.271 10.767 1.00 98.06 106 LEU A C 1
ATOM 836 O O . LEU A 1 106 ? -10.120 0.641 10.632 1.00 98.06 106 LEU A O 1
ATOM 840 N N . LYS A 1 107 ? -11.543 2.253 9.935 1.00 98.38 107 LYS A N 1
ATOM 841 C CA . LYS A 1 107 ? -10.647 2.870 8.948 1.00 98.38 107 LYS A CA 1
ATOM 842 C C . LYS A 1 107 ? -9.375 3.394 9.610 1.00 98.38 107 LYS A C 1
ATOM 844 O O . LYS A 1 107 ? -9.373 3.707 10.801 1.00 98.38 107 LYS A O 1
ATOM 849 N N . LEU A 1 108 ? -8.319 3.503 8.813 1.00 98.25 108 LEU A N 1
ATOM 850 C CA . LEU A 1 108 ? -7.059 4.066 9.262 1.00 98.25 108 LEU A CA 1
ATOM 851 C C . LEU A 1 108 ? -7.227 5.560 9.523 1.00 98.25 108 LEU A C 1
ATOM 853 O O . LEU A 1 108 ? -7.800 6.290 8.707 1.00 98.25 108 LEU A O 1
ATOM 857 N N . ASP A 1 109 ? -6.691 5.995 10.657 1.00 97.75 109 ASP A N 1
ATOM 858 C CA . ASP A 1 109 ? -6.611 7.409 10.993 1.00 97.75 109 ASP A CA 1
ATOM 859 C C . ASP A 1 109 ? -5.501 8.094 10.175 1.00 97.75 109 ASP A C 1
ATOM 861 O O . ASP A 1 109 ? -4.573 7.437 9.696 1.00 97.75 109 ASP A O 1
ATOM 865 N N . ILE A 1 110 ? -5.544 9.421 10.032 1.00 97.56 110 ILE A N 1
ATOM 866 C CA . ILE A 1 110 ? -4.603 10.167 9.165 1.00 97.56 110 ILE A CA 1
ATOM 867 C C . ILE A 1 110 ? -3.144 9.875 9.553 1.00 97.56 110 ILE A C 1
ATOM 869 O O . ILE A 1 110 ? -2.300 9.607 8.702 1.00 97.56 110 ILE A O 1
ATOM 873 N N . LYS A 1 111 ? -2.861 9.811 10.860 1.00 97.94 111 LYS A N 1
ATOM 874 C CA . LYS A 1 111 ? -1.524 9.483 11.382 1.00 97.94 111 LYS A CA 1
ATOM 875 C C . LYS A 1 111 ? -1.076 8.060 11.039 1.00 97.94 111 LYS A C 1
ATOM 877 O O . LYS A 1 111 ? 0.117 7.829 10.857 1.00 97.94 111 LYS A O 1
ATOM 882 N N . GLU A 1 112 ? -1.997 7.096 11.010 1.00 98.00 112 GLU A N 1
ATOM 883 C CA . GLU A 1 112 ? -1.692 5.717 10.605 1.00 98.00 112 GLU A CA 1
ATOM 884 C C . GLU A 1 112 ? -1.419 5.656 9.100 1.00 98.00 112 GLU A C 1
ATOM 886 O O . GLU A 1 112 ? -0.480 4.984 8.680 1.00 98.00 112 GLU A O 1
ATOM 891 N N . MET A 1 113 ? -2.189 6.403 8.303 1.00 98.19 113 MET A N 1
ATOM 892 C CA . MET A 1 113 ? -1.991 6.513 6.858 1.00 98.19 113 MET A CA 1
ATOM 893 C C . MET A 1 113 ? -0.634 7.125 6.506 1.00 98.19 113 MET A C 1
ATOM 895 O O . MET A 1 113 ? 0.057 6.589 5.645 1.00 98.19 113 MET A O 1
ATOM 899 N N . ASP A 1 114 ? -0.225 8.203 7.179 1.00 98.06 114 ASP A N 1
ATOM 900 C CA . ASP A 1 114 ? 1.061 8.856 6.910 1.00 98.06 114 ASP A CA 1
ATOM 901 C C . ASP A 1 114 ? 2.245 7.945 7.264 1.00 98.06 114 ASP A C 1
ATOM 903 O O . ASP A 1 114 ? 3.156 7.775 6.455 1.00 98.06 114 ASP A O 1
ATOM 907 N N . ARG A 1 115 ? 2.187 7.255 8.412 1.00 98.00 115 ARG A N 1
ATOM 908 C CA . ARG A 1 115 ? 3.196 6.245 8.787 1.00 98.00 115 ARG A CA 1
ATOM 909 C C . ARG A 1 115 ? 3.255 5.095 7.788 1.00 98.00 115 ARG A C 1
ATOM 911 O O . ARG A 1 115 ? 4.341 4.666 7.406 1.00 98.00 115 ARG A O 1
ATOM 918 N N . LEU A 1 116 ? 2.092 4.604 7.357 1.00 98.19 116 LEU A N 1
ATOM 919 C CA . LEU A 1 116 ? 2.016 3.533 6.372 1.00 98.19 116 LEU A CA 1
ATOM 920 C C . LEU A 1 116 ? 2.599 3.977 5.026 1.00 98.19 116 LEU A C 1
ATOM 922 O O . LEU A 1 116 ? 3.328 3.213 4.401 1.00 98.19 116 LEU A O 1
ATOM 926 N N . ARG A 1 117 ? 2.320 5.213 4.600 1.00 97.88 117 ARG A N 1
ATOM 927 C CA . ARG A 1 117 ? 2.878 5.806 3.381 1.00 97.88 117 ARG A CA 1
ATOM 928 C C . ARG A 1 117 ? 4.405 5.859 3.441 1.00 97.88 117 ARG A C 1
ATOM 930 O O . ARG A 1 117 ? 5.054 5.412 2.500 1.00 97.88 117 ARG A O 1
ATOM 937 N N . GLU A 1 118 ? 4.978 6.358 4.535 1.00 97.75 118 GLU A N 1
ATOM 938 C CA . GLU A 1 118 ? 6.434 6.409 4.725 1.00 97.75 118 GLU A CA 1
ATOM 939 C C . GLU A 1 118 ? 7.081 5.015 4.701 1.00 97.75 118 GLU A C 1
ATOM 941 O O . GLU A 1 118 ? 8.094 4.812 4.026 1.00 97.75 118 GLU A O 1
ATOM 946 N N . ASP A 1 119 ? 6.492 4.043 5.404 1.00 97.69 119 ASP A N 1
ATOM 947 C CA . ASP A 1 119 ? 7.001 2.670 5.451 1.00 97.69 119 ASP A CA 1
ATOM 948 C C . ASP A 1 119 ? 6.913 1.976 4.078 1.00 97.69 119 ASP A C 1
ATOM 950 O O . ASP A 1 119 ? 7.866 1.308 3.671 1.00 97.69 119 ASP A O 1
ATOM 954 N N . LEU A 1 120 ? 5.811 2.156 3.338 1.00 97.00 120 LEU A N 1
ATOM 955 C CA . LEU A 1 120 ? 5.653 1.608 1.986 1.00 97.00 120 LEU A CA 1
ATOM 956 C C . LEU A 1 120 ? 6.641 2.239 1.001 1.00 97.00 120 LEU A C 1
ATOM 958 O O . LEU A 1 120 ? 7.301 1.513 0.259 1.00 97.00 120 LEU A O 1
ATOM 962 N N . HIS A 1 121 ? 6.815 3.565 1.029 1.00 95.38 121 HIS A N 1
ATOM 963 C CA . HIS A 1 121 ? 7.831 4.221 0.200 1.00 95.38 121 HIS A CA 1
ATOM 964 C C . HIS A 1 121 ? 9.235 3.715 0.519 1.00 95.38 121 HIS A C 1
ATOM 966 O O . HIS A 1 121 ? 10.037 3.528 -0.394 1.00 95.38 121 HIS A O 1
ATOM 972 N N . ARG A 1 122 ? 9.547 3.461 1.796 1.00 94.88 122 ARG A N 1
ATOM 973 C CA . ARG A 1 122 ? 10.839 2.888 2.189 1.00 94.88 122 ARG A CA 1
ATOM 974 C C . ARG A 1 122 ? 11.022 1.478 1.627 1.00 94.88 122 ARG A C 1
ATOM 976 O O . ARG A 1 122 ? 12.088 1.200 1.086 1.00 94.88 122 ARG A O 1
ATOM 983 N N . ALA A 1 123 ? 10.006 0.622 1.729 1.00 93.50 123 ALA A N 1
ATOM 984 C CA . ALA A 1 123 ? 10.038 -0.731 1.175 1.00 93.50 123 ALA A CA 1
ATOM 985 C C . ALA A 1 123 ? 10.249 -0.711 -0.349 1.00 93.50 123 ALA A C 1
ATOM 987 O O . ALA A 1 123 ? 11.172 -1.339 -0.861 1.00 93.50 123 ALA A O 1
ATOM 988 N N . MET A 1 124 ? 9.486 0.116 -1.067 1.00 92.25 124 MET A N 1
ATOM 989 C CA . MET A 1 124 ? 9.623 0.258 -2.519 1.00 92.25 124 MET A CA 1
ATOM 990 C C . MET A 1 124 ? 10.979 0.843 -2.920 1.00 92.25 124 MET A C 1
ATOM 992 O O . MET A 1 124 ? 11.605 0.363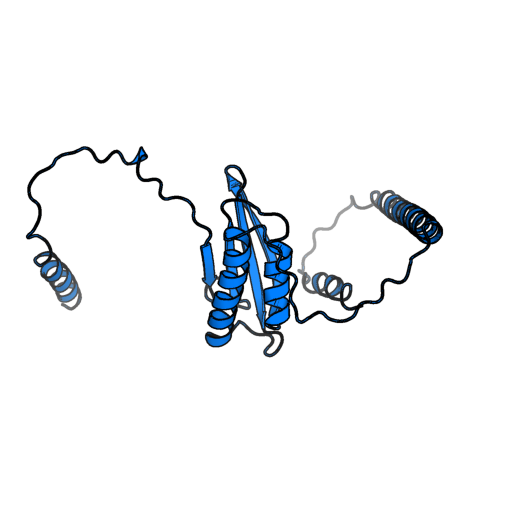 -3.861 1.00 92.25 124 MET A O 1
ATOM 996 N N . LYS A 1 125 ? 11.487 1.837 -2.180 1.00 91.44 125 LYS A N 1
ATOM 997 C CA . LYS A 1 125 ? 12.804 2.424 -2.450 1.00 91.44 125 LYS A CA 1
ATOM 998 C C . LYS A 1 125 ? 13.929 1.401 -2.298 1.00 91.44 125 LYS A C 1
ATOM 1000 O O . LYS A 1 125 ? 14.847 1.437 -3.111 1.00 91.44 125 LYS A O 1
ATOM 1005 N N . ARG A 1 126 ? 13.871 0.504 -1.304 1.00 89.75 126 ARG A N 1
ATOM 1006 C CA . ARG A 1 126 ? 14.868 -0.573 -1.139 1.00 89.75 126 ARG A CA 1
ATOM 1007 C C . ARG A 1 126 ? 14.908 -1.483 -2.362 1.00 89.75 126 ARG A C 1
ATOM 1009 O O . ARG A 1 126 ? 15.981 -1.695 -2.906 1.00 89.75 126 ARG A O 1
ATOM 1016 N N . HIS A 1 127 ? 13.744 -1.908 -2.846 1.00 86.25 127 HIS A N 1
ATOM 1017 C CA . HIS A 1 127 ? 13.657 -2.760 -4.030 1.00 86.25 127 HIS A CA 1
ATOM 1018 C C . HIS A 1 127 ? 14.147 -2.080 -5.314 1.00 86.25 127 HIS A C 1
ATOM 1020 O O . HIS A 1 127 ? 14.850 -2.712 -6.095 1.00 86.25 127 HIS A O 1
ATOM 1026 N N . VAL A 1 128 ? 13.834 -0.795 -5.518 1.00 86.12 128 VAL A N 1
ATOM 1027 C CA . VAL A 1 128 ? 14.319 -0.044 -6.693 1.00 86.12 128 VAL A CA 1
ATOM 1028 C C . VAL A 1 128 ? 15.823 0.233 -6.605 1.00 86.12 128 VAL A C 1
ATOM 1030 O O . VAL A 1 128 ? 16.520 0.204 -7.613 1.00 86.12 128 VAL A O 1
ATOM 1033 N N . SER A 1 129 ? 16.334 0.518 -5.403 1.00 84.31 129 SER A N 1
ATOM 1034 C CA . SER A 1 129 ? 17.731 0.937 -5.208 1.00 84.31 129 SER A CA 1
ATOM 1035 C C . SER A 1 129 ? 18.714 -0.230 -5.173 1.00 84.31 129 SER A C 1
ATOM 1037 O O . SER A 1 129 ? 19.919 -0.000 -5.242 1.00 84.31 129 SER A O 1
ATOM 1039 N N . GLY A 1 130 ? 18.240 -1.470 -5.076 1.00 65.00 130 GLY A N 1
ATOM 1040 C CA . GLY A 1 130 ? 19.125 -2.603 -5.224 1.00 65.00 130 GLY A CA 1
ATOM 1041 C C . GLY A 1 130 ? 18.519 -3.925 -4.804 1.00 65.00 130 GLY A C 1
ATOM 1042 O O . GLY A 1 130 ? 18.083 -4.117 -3.675 1.00 65.00 130 GLY A O 1
ATOM 1043 N N . MET A 1 131 ? 18.765 -4.902 -5.664 1.00 55.91 131 MET A N 1
ATOM 1044 C CA . MET A 1 131 ? 19.074 -6.291 -5.322 1.00 55.91 131 MET A CA 1
ATOM 1045 C C . MET A 1 131 ? 20.225 -6.448 -4.286 1.00 55.91 131 MET A C 1
ATOM 1047 O O . MET A 1 131 ? 20.833 -7.510 -4.195 1.00 55.91 131 MET A O 1
ATOM 1051 N N . GLY A 1 132 ? 20.550 -5.415 -3.501 1.00 47.91 132 GLY A N 1
ATOM 1052 C CA . GLY A 1 132 ? 21.367 -5.490 -2.301 1.00 47.91 132 GLY A CA 1
ATOM 1053 C C . GLY A 1 132 ? 20.458 -5.850 -1.138 1.00 47.91 132 GLY A C 1
ATOM 1054 O O . GLY A 1 132 ? 19.960 -4.980 -0.428 1.00 47.91 132 GLY A O 1
ATOM 1055 N N . PHE A 1 133 ? 20.198 -7.146 -0.984 1.00 54.44 133 PHE A N 1
ATOM 1056 C CA . PHE A 1 133 ? 19.664 -7.703 0.249 1.00 54.44 133 PHE A CA 1
ATOM 1057 C C . PHE A 1 133 ? 20.713 -7.456 1.337 1.00 54.44 133 PHE A C 1
ATOM 1059 O O . PHE A 1 133 ? 21.586 -8.291 1.546 1.00 54.44 133 PHE A O 1
ATOM 1066 N N . ASP A 1 134 ? 20.688 -6.288 1.975 1.00 53.75 134 ASP A N 1
ATOM 1067 C CA . ASP A 1 134 ? 21.381 -6.086 3.241 1.00 53.75 134 ASP A CA 1
ATOM 1068 C C . ASP A 1 134 ? 20.561 -6.846 4.292 1.00 53.75 134 ASP A C 1
ATOM 1070 O O . ASP A 1 134 ? 19.457 -6.403 4.637 1.00 53.75 134 ASP A O 1
ATOM 1074 N N . PRO A 1 135 ? 21.017 -8.028 4.756 1.00 60.84 135 PRO A N 1
ATOM 1075 C CA . PRO A 1 135 ? 20.308 -8.763 5.786 1.00 60.84 135 PRO A CA 1
ATOM 1076 C C . PRO A 1 135 ? 20.222 -7.866 7.018 1.00 60.84 135 PRO A C 1
ATOM 1078 O O . PRO A 1 135 ? 21.230 -7.348 7.497 1.00 60.84 135 PRO A O 1
ATOM 1081 N N . ASP A 1 136 ? 19.001 -7.660 7.502 1.00 59.38 136 ASP A N 1
ATOM 1082 C CA . ASP A 1 136 ? 18.710 -6.871 8.693 1.00 59.38 136 ASP A CA 1
ATOM 1083 C C . ASP A 1 136 ? 19.671 -7.277 9.836 1.00 59.38 136 ASP A C 1
ATOM 1085 O O . ASP A 1 136 ? 19.622 -8.426 10.292 1.00 59.38 136 ASP A O 1
ATOM 1089 N N . PRO A 1 137 ? 20.565 -6.388 10.320 1.00 59.09 137 PRO A N 1
ATOM 1090 C CA . PRO A 1 137 ? 21.557 -6.747 11.335 1.00 59.09 137 PRO A CA 1
ATOM 1091 C C . PRO A 1 137 ? 20.935 -7.012 12.718 1.00 59.09 137 PRO A C 1
ATOM 1093 O O . PRO A 1 137 ? 21.652 -7.314 13.670 1.00 59.09 137 PRO A O 1
ATOM 1096 N N . SER A 1 138 ? 19.607 -6.913 12.854 1.00 64.69 138 SER A N 1
ATOM 1097 C CA . SER A 1 138 ? 18.890 -7.146 14.111 1.00 64.69 138 SER A CA 1
ATOM 1098 C C . SER A 1 138 ? 18.327 -8.568 14.284 1.00 6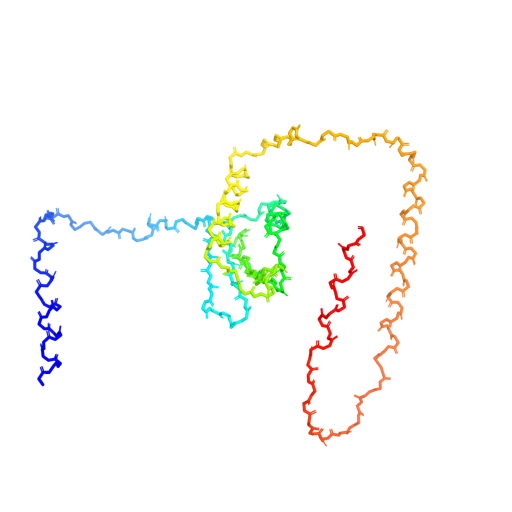4.69 138 SER A C 1
ATOM 1100 O O . SER A 1 138 ? 17.832 -8.900 15.360 1.00 64.69 138 SER A O 1
ATOM 1102 N N . GLY A 1 139 ? 18.464 -9.443 13.281 1.00 48.56 139 GLY A N 1
ATOM 1103 C CA . GLY A 1 139 ? 18.007 -10.839 13.316 1.00 48.56 139 GLY A CA 1
ATOM 1104 C C . GLY A 1 139 ? 19.066 -11.849 13.767 1.00 48.56 139 GLY A C 1
ATOM 1105 O O . GLY A 1 139 ? 19.303 -12.838 13.078 1.00 48.56 139 GLY A O 1
ATOM 1106 N N . SER A 1 140 ? 19.723 -11.613 14.905 1.00 61.28 140 SER A N 1
ATOM 1107 C CA . SER A 1 140 ? 20.526 -12.645 15.572 1.00 61.28 140 SER A CA 1
ATOM 1108 C C . SER A 1 140 ? 19.616 -13.762 16.092 1.00 61.28 140 SER A C 1
ATOM 1110 O O . SER A 1 140 ? 18.602 -13.491 16.732 1.00 61.28 140 SER A O 1
ATOM 1112 N N . MET A 1 141 ? 20.057 -15.003 15.869 1.00 55.97 141 MET A N 1
ATOM 1113 C CA . MET A 1 141 ? 19.525 -16.282 16.358 1.00 55.97 141 MET A CA 1
ATOM 1114 C C . MET A 1 141 ? 18.515 -16.990 15.451 1.00 55.97 141 MET A C 1
ATOM 1116 O O . MET A 1 141 ? 17.304 -16.912 15.630 1.00 55.97 141 MET A O 1
ATOM 1120 N N . SER A 1 142 ? 19.035 -17.849 14.574 1.00 50.72 142 SER A N 1
ATOM 1121 C CA . SER A 1 142 ? 18.384 -19.137 14.356 1.00 50.72 142 SER A CA 1
ATOM 1122 C C . SER A 1 142 ? 19.423 -20.215 14.087 1.00 50.72 142 SER A C 1
ATOM 1124 O O . SER A 1 142 ? 20.247 -20.120 13.181 1.00 50.72 142 SER A O 1
ATOM 1126 N N . MET A 1 143 ? 19.393 -21.206 14.969 1.00 51.31 143 MET A N 1
ATOM 1127 C CA . MET A 1 143 ? 20.216 -22.402 14.985 1.00 51.31 143 MET A CA 1
ATOM 1128 C C . MET A 1 143 ? 20.083 -23.131 13.649 1.00 51.31 143 MET A C 1
ATOM 1130 O O . MET A 1 143 ? 18.998 -23.586 13.289 1.00 51.31 143 MET A O 1
ATOM 1134 N N . SER A 1 144 ? 21.197 -23.298 12.942 1.00 45.00 144 SER A N 1
ATOM 1135 C CA . SER A 1 144 ? 21.343 -24.291 11.884 1.00 45.00 144 SER A CA 1
ATOM 1136 C C . SER A 1 144 ? 21.258 -25.690 12.501 1.00 45.00 144 SER A C 1
ATOM 1138 O O . SER A 1 144 ? 22.252 -26.384 12.694 1.00 45.00 144 SER A O 1
ATOM 1140 N N . ALA A 1 145 ? 20.041 -26.119 12.832 1.00 52.75 145 ALA A N 1
ATOM 1141 C CA . ALA A 1 145 ? 19.757 -27.528 12.999 1.00 52.75 145 ALA A CA 1
ATOM 1142 C C . ALA A 1 145 ? 20.002 -28.175 11.633 1.00 52.75 145 ALA A C 1
ATOM 1144 O O . ALA A 1 145 ? 19.293 -27.901 10.664 1.00 52.75 145 ALA A O 1
ATOM 1145 N N . SER A 1 146 ? 21.048 -28.988 11.545 1.00 50.66 146 SER A N 1
ATOM 1146 C CA . SER A 1 146 ? 21.332 -29.866 10.419 1.00 50.66 146 SER A CA 1
ATOM 1147 C C . SER A 1 146 ? 20.169 -30.844 10.252 1.00 50.66 146 SER A C 1
ATOM 1149 O O . SER A 1 146 ? 20.149 -31.945 10.800 1.00 50.66 146 SER A O 1
ATOM 1151 N N . VAL A 1 147 ? 19.143 -30.422 9.516 1.00 56.50 147 VAL A N 1
ATOM 1152 C CA . VAL A 1 147 ? 18.037 -31.294 9.138 1.00 56.50 147 VAL A CA 1
ATOM 1153 C C . VAL A 1 147 ? 18.610 -32.341 8.191 1.00 56.50 147 VAL A C 1
ATOM 1155 O O . VAL A 1 147 ? 18.987 -32.047 7.059 1.00 56.50 147 VAL A O 1
ATOM 1158 N N . SER A 1 148 ? 18.729 -33.565 8.699 1.00 57.25 148 SER A N 1
ATOM 1159 C CA . SER A 1 148 ? 19.193 -34.720 7.939 1.00 57.25 148 SER A CA 1
ATOM 1160 C C . SER A 1 148 ? 18.326 -34.896 6.680 1.00 57.25 148 SER A C 1
ATOM 1162 O O . SER A 1 148 ? 17.096 -34.909 6.809 1.00 57.25 148 SER A O 1
ATOM 1164 N N . PRO A 1 149 ? 18.920 -35.069 5.480 1.00 62.56 149 PRO A N 1
ATOM 1165 C CA . PRO A 1 149 ? 18.199 -35.170 4.203 1.00 62.56 149 PRO A CA 1
ATOM 1166 C C . PRO A 1 149 ? 17.054 -36.193 4.201 1.00 62.56 149 PRO A C 1
ATOM 1168 O O . PRO A 1 149 ? 16.039 -35.999 3.538 1.00 62.56 149 PRO A O 1
ATOM 1171 N N . ARG A 1 150 ? 17.167 -37.241 5.027 1.00 66.69 150 ARG A N 1
ATOM 1172 C CA . ARG A 1 150 ? 16.164 -38.309 5.160 1.00 66.69 150 ARG A CA 1
ATOM 1173 C C . ARG A 1 150 ? 14.821 -37.836 5.726 1.00 66.69 150 ARG A C 1
ATOM 1175 O O . ARG A 1 150 ? 13.809 -38.489 5.517 1.00 66.69 150 ARG A O 1
ATOM 1182 N N . HIS A 1 151 ? 14.783 -36.704 6.431 1.00 66.12 151 HIS A N 1
ATOM 1183 C CA . HIS A 1 151 ? 13.540 -36.173 6.999 1.00 66.12 151 HIS A CA 1
ATOM 1184 C C . HIS A 1 151 ? 12.730 -35.334 5.993 1.00 66.12 151 HIS A C 1
ATOM 1186 O O . HIS A 1 151 ? 11.538 -35.098 6.197 1.00 66.12 151 HIS A O 1
ATOM 1192 N N . LEU A 1 152 ? 13.362 -34.877 4.903 1.00 71.00 152 LEU A N 1
ATOM 1193 C CA . LEU A 1 152 ? 12.688 -34.117 3.850 1.00 71.00 152 LEU A CA 1
ATOM 1194 C C . LEU A 1 152 ? 11.871 -35.043 2.935 1.00 71.00 152 LEU A C 1
ATOM 1196 O O . LEU A 1 152 ? 10.737 -34.712 2.594 1.00 71.00 152 LEU A O 1
ATOM 1200 N N . GLU A 1 153 ? 12.406 -36.225 2.613 1.00 75.12 153 GLU A N 1
ATOM 1201 C CA . GLU A 1 153 ? 11.718 -37.243 1.802 1.00 75.12 153 GLU A CA 1
ATOM 1202 C C . GLU A 1 153 ? 10.420 -37.719 2.475 1.00 75.12 153 GLU A C 1
ATOM 1204 O O . GLU A 1 153 ? 9.363 -37.743 1.843 1.00 75.12 153 GLU A O 1
ATOM 1209 N N . ASP A 1 154 ? 10.456 -37.961 3.789 1.00 77.81 154 ASP A N 1
ATOM 1210 C CA . ASP A 1 154 ? 9.277 -38.357 4.571 1.00 77.81 154 ASP A CA 1
ATOM 1211 C C . ASP A 1 154 ? 8.199 -37.257 4.639 1.00 77.81 154 ASP A C 1
ATOM 1213 O O . ASP A 1 154 ? 6.999 -37.548 4.700 1.00 77.81 154 ASP A O 1
ATOM 1217 N N . ARG A 1 155 ? 8.594 -35.975 4.609 1.00 77.25 155 ARG A N 1
ATOM 1218 C CA . ARG A 1 155 ? 7.642 -34.851 4.555 1.00 77.25 155 ARG A CA 1
ATOM 1219 C C . ARG A 1 155 ? 7.011 -34.703 3.173 1.00 77.25 155 ARG A C 1
ATOM 1221 O O . ARG A 1 155 ? 5.815 -34.421 3.109 1.00 77.25 155 ARG A O 1
ATOM 1228 N N . MET A 1 156 ? 7.767 -34.918 2.094 1.00 80.81 156 MET A N 1
ATOM 1229 C CA . MET A 1 156 ? 7.223 -34.850 0.732 1.00 80.81 156 MET A CA 1
ATOM 1230 C C . MET A 1 156 ? 6.232 -35.990 0.461 1.00 80.81 156 MET A C 1
ATOM 1232 O O . MET A 1 156 ? 5.116 -35.722 0.018 1.00 80.81 156 MET A O 1
ATOM 1236 N N . ALA A 1 157 ? 6.554 -37.226 0.861 1.00 80.62 157 ALA A N 1
ATOM 1237 C CA . ALA A 1 157 ? 5.657 -38.373 0.687 1.00 80.62 157 ALA A CA 1
ATOM 1238 C C . ALA A 1 157 ? 4.316 -38.217 1.442 1.00 80.62 157 ALA A C 1
ATOM 1240 O O . ALA A 1 157 ? 3.258 -38.646 0.973 1.00 80.62 157 ALA A O 1
ATOM 1241 N N . ARG A 1 158 ? 4.325 -37.567 2.616 1.00 76.75 158 ARG A N 1
ATOM 1242 C CA . ARG A 1 158 ? 3.096 -37.283 3.382 1.00 76.75 158 ARG A CA 1
ATOM 1243 C C . ARG A 1 158 ? 2.218 -36.215 2.727 1.00 76.75 158 ARG A C 1
ATOM 1245 O O . ARG A 1 158 ? 0.994 -36.336 2.791 1.00 76.75 158 ARG A O 1
ATOM 1252 N N . LEU A 1 159 ? 2.819 -35.202 2.101 1.00 74.19 159 LEU A N 1
ATOM 1253 C CA . LEU A 1 159 ? 2.084 -34.141 1.405 1.00 74.19 159 LEU A CA 1
ATOM 1254 C C . LEU A 1 159 ? 1.409 -34.661 0.130 1.00 74.19 159 LEU A C 1
ATOM 1256 O O . LEU A 1 159 ? 0.234 -34.369 -0.088 1.00 74.19 159 LEU A O 1
ATOM 1260 N N . GLU A 1 160 ? 2.086 -35.504 -0.655 1.00 72.88 160 GLU A N 1
ATOM 1261 C CA . GLU A 1 160 ? 1.484 -36.132 -1.843 1.00 72.88 160 GLU A CA 1
ATOM 1262 C C . GLU A 1 160 ? 0.267 -36.992 -1.482 1.00 72.88 160 GLU A C 1
ATOM 1264 O O . GLU A 1 160 ? -0.778 -36.921 -2.135 1.00 72.88 160 GLU A O 1
ATOM 1269 N N . LYS A 1 161 ? 0.350 -37.735 -0.371 1.00 74.06 161 LYS A N 1
ATOM 1270 C CA . LYS A 1 161 ? -0.769 -38.549 0.114 1.00 74.06 161 LYS A CA 1
ATOM 1271 C C . LYS A 1 161 ? -1.971 -37.708 0.563 1.00 74.06 161 LYS A C 1
ATOM 1273 O O . LYS A 1 161 ? -3.104 -38.157 0.413 1.00 74.06 161 LYS A O 1
ATOM 1278 N N . GLN A 1 162 ? -1.761 -36.504 1.100 1.00 68.88 162 GLN A N 1
ATOM 1279 C CA . GLN A 1 162 ? -2.864 -35.620 1.504 1.00 68.88 162 GLN A CA 1
ATOM 1280 C C . GLN A 1 162 ? -3.552 -34.934 0.319 1.00 68.88 162 GLN A C 1
ATOM 1282 O O . GLN A 1 162 ? -4.769 -34.756 0.356 1.00 68.88 162 GLN A O 1
ATOM 1287 N N . ILE A 1 163 ? -2.817 -34.597 -0.744 1.00 69.38 163 ILE A N 1
ATOM 1288 C CA . ILE A 1 163 ? -3.391 -33.944 -1.932 1.00 69.38 163 ILE A CA 1
ATOM 1289 C C . ILE A 1 163 ? -4.356 -34.884 -2.676 1.00 69.38 163 ILE A C 1
ATOM 1291 O O . ILE A 1 163 ? -5.413 -34.439 -3.125 1.00 69.38 163 ILE A O 1
ATOM 1295 N N . GLY A 1 164 ? -4.061 -36.189 -2.733 1.00 58.25 164 GLY A N 1
ATOM 1296 C CA . GLY A 1 164 ? -4.942 -37.175 -3.376 1.00 58.25 164 GLY A CA 1
ATOM 1297 C C . GLY A 1 164 ? -6.343 -37.267 -2.751 1.00 58.25 164 GLY A C 1
ATOM 1298 O O . GLY A 1 164 ? -7.335 -37.361 -3.468 1.00 58.25 164 GLY A O 1
ATOM 1299 N N . VAL A 1 165 ? -6.456 -37.154 -1.423 1.00 60.94 165 VAL A N 1
ATOM 1300 C CA . VAL A 1 165 ? -7.740 -37.321 -0.708 1.00 60.94 165 VAL A CA 1
ATOM 1301 C C . VAL A 1 165 ? -8.709 -36.160 -0.973 1.00 60.94 165 VAL A C 1
ATOM 1303 O O . VAL A 1 165 ? -9.926 -36.336 -0.928 1.00 60.94 165 VAL A O 1
ATOM 1306 N N . VAL A 1 166 ? -8.194 -34.969 -1.289 1.00 59.41 166 VAL A N 1
ATOM 1307 C CA . VAL A 1 166 ? -9.030 -33.781 -1.532 1.00 59.41 166 VAL A CA 1
ATOM 1308 C C . VAL A 1 166 ? -9.703 -33.832 -2.910 1.00 59.41 166 VAL A C 1
ATOM 1310 O O . VAL A 1 166 ? -10.805 -33.303 -3.071 1.00 59.41 166 VAL A O 1
ATOM 1313 N N . PHE A 1 167 ? -9.101 -34.510 -3.892 1.00 56.03 167 PHE A N 1
ATOM 1314 C CA . PHE A 1 167 ? -9.651 -34.587 -5.249 1.00 56.03 167 PHE A CA 1
ATOM 1315 C C . PHE A 1 167 ? -10.806 -35.589 -5.396 1.00 56.03 167 PHE A C 1
ATOM 1317 O O . PHE A 1 167 ? -11.725 -35.338 -6.179 1.00 56.03 167 PHE A O 1
ATOM 1324 N N . ASP A 1 168 ? -10.840 -36.662 -4.600 1.00 53.56 168 ASP A N 1
ATOM 1325 C CA . ASP A 1 168 ? -11.953 -37.624 -4.639 1.00 53.56 168 ASP A CA 1
ATOM 1326 C C . ASP A 1 168 ? -13.251 -37.073 -4.024 1.00 53.56 168 ASP A C 1
ATOM 1328 O O . ASP A 1 168 ? -14.349 -37.469 -4.419 1.00 53.56 168 ASP A O 1
ATOM 1332 N N . HIS A 1 169 ? -13.168 -36.083 -3.127 1.00 52.03 169 HIS A N 1
ATOM 1333 C CA . HIS A 1 169 ? -14.356 -35.493 -2.499 1.00 52.03 169 HIS A CA 1
ATOM 1334 C C . HIS A 1 169 ? -15.114 -34.492 -3.391 1.00 52.03 169 HIS A C 1
ATOM 1336 O O . HIS A 1 169 ? -16.256 -34.148 -3.090 1.00 52.03 169 HIS A O 1
ATOM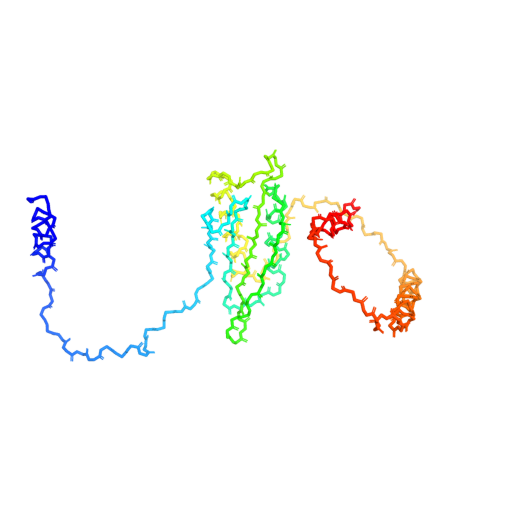 1342 N N . GLN A 1 170 ? -14.528 -34.033 -4.506 1.00 53.94 170 GLN A N 1
ATOM 1343 C CA . GLN A 1 170 ? -15.229 -33.155 -5.457 1.00 53.94 170 GLN A CA 1
ATOM 1344 C C . GLN A 1 170 ? -15.976 -33.912 -6.562 1.00 53.94 170 GLN A C 1
ATOM 1346 O O . GLN A 1 170 ? -16.838 -33.327 -7.222 1.00 53.94 170 GLN A O 1
ATOM 1351 N N . ARG A 1 171 ? -15.702 -35.208 -6.766 1.00 51.53 171 ARG A N 1
ATOM 1352 C CA . ARG A 1 171 ? -16.299 -35.963 -7.880 1.00 51.53 171 ARG A CA 1
ATOM 1353 C C . ARG A 1 171 ? -17.676 -36.553 -7.567 1.00 51.53 171 ARG A C 1
ATOM 1355 O O . ARG A 1 171 ? -18.448 -36.791 -8.489 1.00 51.53 171 ARG A O 1
ATOM 1362 N N . THR A 1 172 ? -18.026 -36.724 -6.295 1.00 55.78 172 THR A N 1
ATOM 1363 C CA . THR A 1 172 ? -19.300 -37.331 -5.864 1.00 55.78 172 THR A CA 1
ATOM 1364 C C . THR A 1 172 ? -20.426 -36.324 -5.585 1.00 55.78 172 THR A C 1
ATOM 1366 O O . THR A 1 172 ? -21.553 -36.734 -5.325 1.00 55.78 172 THR A O 1
ATOM 1369 N N . GLY A 1 173 ? -20.179 -35.011 -5.691 1.00 51.00 173 GLY A N 1
ATOM 1370 C CA . GLY A 1 173 ? -21.148 -33.968 -5.312 1.00 51.00 173 GLY A CA 1
ATOM 1371 C C . GLY A 1 173 ? -22.015 -33.360 -6.429 1.00 51.00 173 GLY A C 1
ATOM 1372 O O . GLY A 1 173 ? -22.838 -32.495 -6.139 1.00 51.00 173 GLY A O 1
ATOM 1373 N N . ARG A 1 174 ? -21.857 -33.754 -7.702 1.00 51.19 174 ARG A N 1
ATOM 1374 C CA . ARG A 1 174 ? -22.620 -33.189 -8.842 1.00 51.19 174 ARG A CA 1
ATOM 1375 C C . ARG A 1 174 ? -23.562 -34.207 -9.483 1.00 51.19 174 ARG A C 1
ATOM 1377 O O . ARG A 1 174 ? -23.424 -34.556 -10.647 1.00 51.19 174 ARG A O 1
ATOM 1384 N N . SER A 1 175 ? -24.549 -34.670 -8.731 1.00 52.19 175 SER A N 1
ATOM 1385 C CA . SER A 1 175 ? -25.728 -35.323 -9.303 1.00 52.19 175 SER A CA 1
ATOM 1386 C C . SER A 1 175 ? -26.840 -35.297 -8.268 1.00 52.19 175 SER A C 1
ATOM 1388 O O . SER A 1 175 ? -26.934 -36.230 -7.482 1.00 52.19 175 SER A O 1
ATOM 1390 N N . LEU A 1 176 ? -27.614 -34.207 -8.234 1.00 55.91 176 LEU A N 1
ATOM 1391 C CA . LEU A 1 176 ? -29.020 -34.116 -7.798 1.00 55.91 176 LEU A CA 1
ATOM 1392 C C . LEU A 1 176 ? -29.312 -32.670 -7.387 1.00 55.91 176 LEU A C 1
ATOM 1394 O O . LEU A 1 176 ? -29.121 -32.302 -6.233 1.00 55.91 176 LEU A O 1
ATOM 1398 N N . GLN A 1 177 ? -29.755 -31.855 -8.347 1.00 49.84 177 GLN A N 1
ATOM 1399 C CA . GLN A 1 177 ? -30.642 -30.705 -8.120 1.00 49.84 177 GLN A CA 1
ATOM 1400 C C . GLN A 1 177 ? -31.041 -30.104 -9.476 1.00 49.84 177 GLN A C 1
ATOM 1402 O O . GLN A 1 177 ? -30.585 -29.046 -9.894 1.00 49.84 177 GLN A O 1
ATOM 1407 N N . SER A 1 178 ? -31.901 -30.832 -10.185 1.00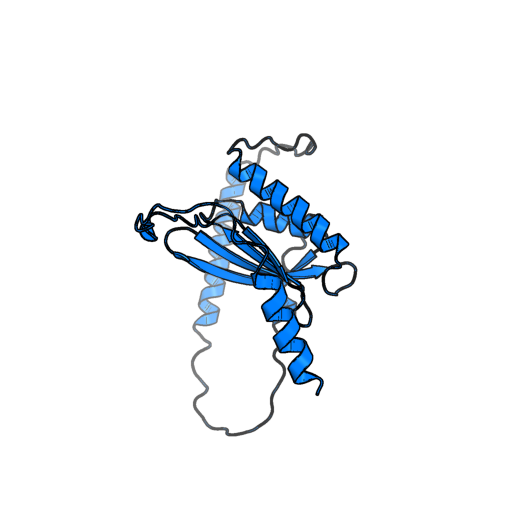 52.81 178 SER A N 1
ATOM 1408 C CA . SER A 1 178 ? -32.777 -30.272 -11.214 1.00 52.81 178 SER A CA 1
ATOM 1409 C C . SER A 1 178 ? -34.191 -30.728 -10.883 1.00 52.81 178 SER A C 1
ATOM 1411 O O . SER A 1 178 ? -34.648 -31.758 -11.366 1.00 52.81 178 SER A O 1
ATOM 1413 N N . ALA A 1 179 ? -34.835 -30.013 -9.963 1.00 51.97 179 ALA A N 1
ATOM 1414 C CA . ALA A 1 179 ? -36.284 -30.014 -9.806 1.00 51.97 179 ALA A CA 1
ATOM 1415 C C . ALA A 1 179 ? -36.700 -28.849 -8.897 1.00 51.97 179 ALA A C 1
ATOM 1417 O O . ALA A 1 179 ? -36.427 -28.864 -7.704 1.00 51.97 179 ALA A O 1
ATOM 1418 N N . ALA A 1 180 ? -37.364 -27.874 -9.520 1.00 49.72 180 ALA A N 1
ATOM 1419 C CA . ALA A 1 180 ? -38.459 -27.058 -8.995 1.00 49.72 180 ALA A CA 1
ATOM 1420 C C . ALA A 1 180 ? -38.278 -26.280 -7.674 1.00 49.72 180 ALA A C 1
ATOM 1422 O O . ALA A 1 180 ? -38.140 -26.844 -6.596 1.00 49.72 180 ALA A O 1
ATOM 1423 N N . GLY A 1 181 ? -38.486 -24.961 -7.741 1.00 43.22 181 GLY A N 1
ATOM 1424 C CA . GLY A 1 181 ? -38.881 -24.209 -6.549 1.00 43.22 181 GLY A CA 1
ATOM 1425 C C . GLY A 1 181 ? -38.661 -22.709 -6.634 1.00 43.22 181 GLY A C 1
ATOM 1426 O O . GLY A 1 181 ? -37.714 -22.186 -6.059 1.00 43.22 181 GLY A O 1
ATOM 1427 N N . ALA A 1 182 ? -39.566 -22.005 -7.311 1.00 53.16 182 ALA A N 1
ATOM 1428 C CA . ALA A 1 182 ? -39.744 -20.572 -7.122 1.00 53.16 182 ALA A CA 1
ATOM 1429 C C . ALA A 1 182 ? -40.069 -20.285 -5.642 1.00 53.16 182 ALA A C 1
ATOM 1431 O O . ALA A 1 182 ? -41.040 -20.821 -5.112 1.00 53.16 182 ALA A O 1
ATOM 1432 N N . GLY A 1 183 ? -39.274 -19.451 -4.965 1.00 47.72 183 GLY A N 1
ATOM 1433 C CA . GLY A 1 183 ? -39.550 -19.123 -3.566 1.00 47.72 183 GLY A CA 1
ATOM 1434 C C . GLY A 1 183 ? -38.475 -18.302 -2.862 1.00 47.72 183 GLY A C 1
ATOM 1435 O O . GLY A 1 183 ? -37.577 -18.851 -2.246 1.00 47.72 183 GLY A O 1
ATOM 1436 N N . SER A 1 184 ? -38.615 -16.980 -2.954 1.00 52.66 184 SER A N 1
ATOM 1437 C CA . SER A 1 184 ? -38.418 -15.963 -1.907 1.00 52.66 184 SER A CA 1
ATOM 1438 C C . SER A 1 184 ? -37.448 -16.210 -0.725 1.00 52.66 184 SER A C 1
ATOM 1440 O O . SER A 1 184 ? -37.549 -17.183 0.017 1.00 52.66 184 SER A O 1
ATOM 1442 N N . ARG A 1 185 ? -36.709 -15.129 -0.420 1.00 46.31 185 ARG A N 1
ATOM 1443 C CA . ARG A 1 185 ? -36.058 -14.728 0.850 1.00 46.31 185 ARG A CA 1
ATOM 1444 C C . ARG A 1 185 ? -34.542 -14.906 0.911 1.00 46.31 185 ARG A C 1
ATOM 1446 O O . ARG A 1 185 ? -34.002 -15.972 1.192 1.00 46.31 185 ARG A O 1
ATOM 1453 N N . GLY A 1 186 ? -33.886 -13.760 0.720 1.00 53.47 186 GLY A N 1
ATOM 1454 C CA . GLY A 1 186 ? -32.465 -13.538 0.915 1.00 53.47 186 GLY A CA 1
ATOM 1455 C C . GLY A 1 186 ? -31.948 -14.043 2.258 1.00 53.47 186 GLY A C 1
ATOM 1456 O O . GLY A 1 186 ? -32.545 -13.828 3.313 1.00 53.47 186 GLY A O 1
ATOM 1457 N N . ARG A 1 187 ? -30.783 -14.683 2.199 1.00 48.41 187 ARG A N 1
ATOM 1458 C CA . ARG A 1 187 ? -29.946 -14.969 3.358 1.00 48.41 187 ARG A CA 1
ATOM 1459 C C . ARG A 1 187 ? -28.513 -14.590 3.017 1.00 48.41 187 ARG A C 1
ATOM 1461 O O . ARG A 1 187 ? -27.858 -15.217 2.199 1.00 48.41 187 ARG A O 1
ATOM 1468 N N . SER A 1 188 ? -28.116 -13.474 3.619 1.00 51.50 188 SER A N 1
ATOM 1469 C CA . SER A 1 188 ? -26.813 -13.187 4.218 1.00 51.50 188 SER A CA 1
ATOM 1470 C C . SER A 1 188 ? -25.637 -14.083 3.798 1.00 51.50 188 SER A C 1
ATOM 1472 O O . SER A 1 188 ? -25.467 -15.190 4.300 1.00 51.50 188 SER A O 1
ATOM 1474 N N . TRP A 1 189 ? -24.746 -13.522 2.980 1.00 44.00 189 TRP A N 1
ATOM 1475 C CA . TRP A 1 189 ? -23.428 -14.074 2.644 1.00 44.00 189 TRP A CA 1
ATOM 1476 C C . TRP A 1 189 ? -22.373 -13.859 3.753 1.00 44.00 189 TRP A C 1
ATOM 1478 O O . TRP A 1 189 ? -21.189 -14.111 3.542 1.00 44.00 189 TRP A O 1
ATOM 1488 N N . ARG A 1 190 ? -22.762 -13.390 4.951 1.00 50.47 190 ARG A N 1
ATOM 1489 C CA . ARG A 1 190 ? -21.805 -13.001 6.007 1.00 50.47 190 ARG A CA 1
ATOM 1490 C C . ARG A 1 190 ? -21.086 -14.167 6.701 1.00 50.47 190 ARG A C 1
ATOM 1492 O O . ARG A 1 190 ? -20.090 -13.915 7.361 1.00 50.47 190 ARG A O 1
ATOM 1499 N N . ALA A 1 191 ? -21.515 -15.419 6.539 1.00 47.88 191 ALA A N 1
ATOM 1500 C CA . ALA A 1 191 ? -20.936 -16.541 7.293 1.00 47.88 191 ALA A CA 1
ATOM 1501 C C . ALA A 1 191 ? -19.744 -17.251 6.613 1.00 47.88 191 ALA A C 1
ATOM 1503 O O . ALA A 1 191 ? -19.091 -18.078 7.243 1.00 47.88 191 ALA A O 1
ATOM 1504 N N . ALA A 1 192 ? -19.438 -16.959 5.343 1.00 45.41 192 ALA A N 1
ATOM 1505 C CA . ALA A 1 192 ? -18.382 -17.677 4.616 1.00 45.41 192 ALA A CA 1
ATOM 1506 C C . ALA A 1 192 ? -16.989 -17.023 4.708 1.00 45.41 192 ALA A C 1
ATOM 1508 O O . ALA A 1 192 ? -15.996 -17.667 4.382 1.00 45.41 192 ALA A O 1
ATOM 1509 N N . VAL A 1 193 ? -16.888 -15.771 5.170 1.00 50.16 193 VAL A N 1
ATOM 1510 C CA . VAL A 1 193 ? -15.614 -15.022 5.161 1.00 50.16 193 VAL A CA 1
ATOM 1511 C C . VAL A 1 193 ? -14.827 -15.167 6.475 1.00 50.16 193 VAL A C 1
ATOM 1513 O O . VAL A 1 193 ? -13.613 -15.000 6.480 1.00 50.16 193 VAL A O 1
ATOM 1516 N N . GLU A 1 194 ? -15.458 -15.583 7.579 1.00 43.97 194 GLU A N 1
ATOM 1517 C CA . GLU A 1 194 ? -14.761 -15.750 8.870 1.00 43.97 194 GLU A CA 1
ATOM 1518 C C . GLU A 1 194 ? -13.869 -16.999 8.960 1.00 43.97 194 GLU A C 1
ATOM 1520 O O . GLU A 1 194 ? -12.974 -17.048 9.800 1.00 43.97 194 GLU A O 1
ATOM 1525 N N . LYS A 1 195 ? -14.032 -18.000 8.084 1.00 43.72 195 LYS A N 1
ATOM 1526 C CA . LYS A 1 195 ? -13.256 -19.253 8.181 1.00 43.72 195 LYS A CA 1
ATOM 1527 C C . LYS A 1 195 ? -11.870 -19.229 7.532 1.00 43.72 195 LYS A C 1
ATOM 1529 O O . LYS A 1 195 ? -11.123 -20.181 7.739 1.00 43.72 195 LYS A O 1
ATOM 1534 N N . LEU A 1 196 ? -11.488 -18.172 6.807 1.00 45.66 196 LEU A N 1
ATOM 1535 C CA . LEU A 1 196 ? -10.144 -18.087 6.210 1.00 45.66 196 LEU A CA 1
ATOM 1536 C C . LEU A 1 196 ? -9.107 -17.345 7.070 1.00 45.66 196 LEU A C 1
ATOM 1538 O O . LEU A 1 196 ? -7.913 -17.502 6.828 1.00 45.66 196 LEU A O 1
ATOM 1542 N N . CYS A 1 197 ? -9.511 -16.597 8.102 1.00 45.12 197 CYS A N 1
ATOM 1543 C CA . CYS A 1 197 ? -8.559 -15.836 8.927 1.00 45.12 197 CYS A CA 1
ATOM 1544 C C . CYS A 1 197 ? -7.906 -16.640 10.064 1.00 45.12 197 CYS A C 1
ATOM 1546 O O . CYS A 1 197 ? -6.931 -16.170 10.645 1.00 45.12 197 CYS A O 1
ATOM 1548 N N . CYS A 1 198 ? -8.375 -17.853 10.374 1.00 43.44 198 CYS A N 1
ATOM 1549 C CA . CYS A 1 198 ? -7.803 -18.662 11.460 1.00 43.44 198 CYS A CA 1
ATOM 1550 C C . CYS A 1 198 ? -6.665 -19.604 11.033 1.00 43.44 198 CYS A C 1
ATOM 1552 O O . CYS A 1 198 ? -6.127 -20.298 11.888 1.00 43.44 198 CYS A O 1
ATOM 1554 N N . TYR A 1 199 ? -6.273 -19.648 9.753 1.00 42.66 199 TYR A N 1
ATOM 1555 C CA . TYR A 1 199 ? -5.303 -20.647 9.272 1.00 42.66 199 TYR A CA 1
ATOM 1556 C C . TYR A 1 199 ? -3.840 -20.169 9.186 1.00 42.66 199 TYR A C 1
ATOM 1558 O O . TYR A 1 199 ? -3.004 -20.905 8.684 1.00 42.66 199 TYR A O 1
ATOM 1566 N N . ASN A 1 200 ? -3.498 -18.969 9.675 1.00 39.12 200 ASN A N 1
ATOM 1567 C CA . ASN A 1 200 ? -2.116 -18.450 9.613 1.00 39.12 200 ASN A CA 1
ATOM 1568 C C . ASN A 1 200 ? -1.646 -17.740 10.903 1.00 39.12 200 ASN A C 1
ATOM 1570 O O . ASN A 1 200 ? -0.887 -16.772 10.863 1.00 39.12 200 ASN A O 1
ATOM 1574 N N . MET A 1 201 ? -2.100 -18.226 12.063 1.00 45.59 201 MET A N 1
ATOM 1575 C CA . MET A 1 201 ? -1.513 -17.904 13.375 1.00 45.59 201 MET A CA 1
ATOM 1576 C C . MET A 1 201 ? -1.061 -19.182 14.098 1.00 45.59 201 MET A C 1
ATOM 1578 O O . MET A 1 201 ? -1.509 -19.470 15.206 1.00 45.59 201 MET A O 1
ATOM 1582 N N . ALA A 1 202 ? -0.182 -19.946 13.451 1.00 39.75 202 ALA A N 1
ATOM 1583 C CA . ALA A 1 202 ? 0.681 -20.934 14.093 1.00 39.75 202 ALA A CA 1
ATOM 1584 C C . ALA A 1 202 ? 2.128 -20.648 13.682 1.00 39.75 202 ALA A C 1
ATOM 1586 O O . ALA A 1 202 ? 2.329 -20.327 12.487 1.00 39.75 202 ALA A O 1
#

Sequence (202 aa):
AVQYCLRHQHSKNRRNKCKYSSGMSGSVDISEIDVGFANEIGFSNDLHSENTMVFITLVEDIPMIMSEITSVFKKNRLTIVRAQIEPLQEIGAKHTYFLKSIKSGLKLDIKEMDRLREDLHRAMKRHVSGMGFDPDPSGSMSMSASVSPRHLEDRMARLEKQIGVVFDHQRTGRSLQSAAGAGSRGRSWRAAVEKLCCYNMA

Secondary structure (DSSP, 8-state):
-HHHHHHHHHHHTTSSS--S---------GGG-------EEEEESSS-SSSEEEEEEESS--TTHHHHHHHHHHHTTEEEEEEEEEEPSTT-EEEEEEEEETTTSSPPPHHHHHHHHHHHHHHHHHHHH-S-----TT----------THHHHHHHHHHHHHHHHHHHTTTSS-S---S---------GGGSSTTSTTSS--

pLDDT: mean 73.81, std 20.9, range [39.12, 98.56]